Protein AF-A0A843S6I7-F1 (afdb_monomer)

Radius of gyration: 21.66 Å; Cα contacts (8 Å, |Δi|>4): 105; chains: 1; bounding box: 61×35×59 Å

Foldseek 3Di:
DVPPCPLAVQQVVVVLCVVLVVVLVVVCVVVVVVVVVVVVPDDPVNVVVVVVQLLVVQLVPDPPDSVVSVVVSVVVVLQQLFAQDPPPRDHDPCVPPPVSNNGDDPVVVVVVCVVVVVCVVCVPPPPPPPPPPVVPPSNRDHDDPVVCVVCVVVSVVLSVVLSVQCPRRNRNPPVND

Solvent-accessible surface area (backbone atoms only — not comparable to full-atom values): 10171 Å² total; per-residue (Å²): 127,93,76,80,56,57,26,45,52,52,20,46,51,52,51,50,51,50,53,33,49,52,50,48,53,53,49,47,65,69,45,47,61,68,48,47,66,52,59,74,69,54,51,74,67,54,51,51,51,53,51,49,50,37,58,49,33,45,46,71,69,36,87,86,43,56,68,60,41,48,52,52,49,52,53,51,52,56,51,69,54,26,6,57,39,92,86,78,67,49,79,29,82,28,88,89,38,72,69,34,38,79,25,66,64,63,66,65,50,54,53,48,54,53,52,50,50,52,52,60,67,49,68,75,54,73,82,57,87,66,65,77,71,67,71,68,84,58,67,67,36,69,72,51,72,69,59,49,63,77,42,39,70,60,50,52,51,51,33,52,53,49,51,56,46,48,67,37,58,76,40,25,74,70,74,74,102

Structure (mmCIF, N/CA/C/O backbone):
data_AF-A0A843S6I7-F1
#
_entry.id   AF-A0A843S6I7-F1
#
loop_
_atom_site.group_PDB
_atom_site.id
_atom_site.type_symbol
_atom_site.label_atom_id
_atom_site.label_alt_id
_atom_site.label_comp_id
_atom_site.label_asym_id
_atom_site.label_entity_id
_atom_site.label_seq_id
_atom_site.pdbx_PDB_ins_code
_atom_site.Cartn_x
_atom_site.Cartn_y
_atom_site.Cartn_z
_atom_site.occupancy
_atom_site.B_iso_or_equiv
_atom_site.auth_seq_id
_atom_site.auth_comp_id
_atom_site.auth_asym_id
_atom_site.auth_atom_id
_atom_site.pdbx_PDB_model_num
ATOM 1 N N . THR A 1 1 ? 22.284 -9.289 -14.314 1.00 49.75 1 THR A N 1
ATOM 2 C CA . THR A 1 1 ? 23.442 -8.644 -14.983 1.00 49.75 1 THR A CA 1
ATOM 3 C C . THR A 1 1 ? 24.210 -9.559 -15.949 1.00 49.75 1 THR A C 1
ATOM 5 O O . THR A 1 1 ? 25.365 -9.299 -16.243 1.00 49.75 1 THR A O 1
ATOM 8 N N . ARG A 1 2 ? 23.584 -10.579 -16.565 1.00 46.19 2 ARG A N 1
ATOM 9 C CA . ARG A 1 2 ? 24.311 -11.607 -17.346 1.00 46.19 2 ARG A CA 1
ATOM 10 C C . ARG A 1 2 ? 24.671 -11.246 -18.801 1.00 46.19 2 ARG A C 1
ATOM 12 O O . ARG A 1 2 ? 25.386 -12.005 -19.432 1.00 46.19 2 ARG A O 1
ATOM 19 N N . GLN A 1 3 ? 24.187 -10.122 -19.339 1.00 60.50 3 GLN A N 1
ATOM 20 C CA . GLN A 1 3 ? 24.369 -9.749 -20.758 1.00 60.50 3 GLN A CA 1
ATOM 21 C C . GLN A 1 3 ? 24.966 -8.343 -20.965 1.00 60.50 3 GLN A C 1
ATOM 23 O O . GLN A 1 3 ? 24.886 -7.804 -22.061 1.00 60.50 3 GLN A O 1
ATOM 28 N N . GLY A 1 4 ? 25.481 -7.683 -19.920 1.00 64.81 4 GLY A N 1
ATOM 29 C CA . GLY A 1 4 ? 26.053 -6.327 -20.034 1.00 64.81 4 GLY A CA 1
ATOM 30 C C . GLY A 1 4 ? 25.055 -5.185 -20.317 1.00 64.81 4 GLY A C 1
ATOM 31 O O . GLY A 1 4 ? 25.441 -4.024 -20.318 1.00 64.81 4 GLY A O 1
ATOM 32 N N . ARG A 1 5 ? 23.755 -5.469 -20.491 1.00 72.62 5 ARG A N 1
ATOM 33 C CA . ARG A 1 5 ? 22.698 -4.480 -20.815 1.00 72.62 5 ARG A CA 1
ATOM 34 C C . ARG A 1 5 ? 22.010 -3.887 -19.577 1.00 72.62 5 ARG A C 1
ATOM 36 O O . ARG A 1 5 ? 20.785 -3.819 -19.509 1.00 72.62 5 ARG A O 1
ATOM 43 N N . ALA A 1 6 ? 22.785 -3.492 -18.567 1.00 75.12 6 ALA A N 1
ATOM 44 C CA . ALA A 1 6 ? 22.234 -2.999 -17.299 1.00 75.12 6 ALA A CA 1
ATOM 45 C C . ALA A 1 6 ? 21.466 -1.669 -17.453 1.00 75.12 6 ALA A C 1
ATOM 47 O O . ALA A 1 6 ? 20.347 -1.557 -16.960 1.00 75.12 6 ALA A O 1
ATOM 48 N N . ALA A 1 7 ? 22.012 -0.700 -18.200 1.00 78.44 7 ALA A N 1
ATOM 49 C CA . ALA A 1 7 ? 21.364 0.598 -18.438 1.00 78.44 7 ALA A CA 1
ATOM 50 C C . ALA A 1 7 ? 20.037 0.496 -19.201 1.00 78.44 7 ALA A C 1
ATOM 52 O O . ALA A 1 7 ? 19.106 1.251 -18.928 1.00 78.44 7 ALA A O 1
ATOM 53 N N . GLU A 1 8 ? 19.949 -0.430 -20.156 1.00 80.25 8 GLU A N 1
ATOM 54 C CA . GLU A 1 8 ? 18.725 -0.658 -20.924 1.00 80.25 8 GLU A CA 1
ATOM 55 C C . GLU A 1 8 ? 17.660 -1.352 -20.068 1.00 80.25 8 GLU A C 1
ATOM 57 O O . GLU A 1 8 ? 16.492 -0.975 -20.114 1.00 80.25 8 GLU A O 1
ATOM 62 N N . ALA A 1 9 ? 18.048 -2.327 -19.239 1.00 81.69 9 ALA A N 1
ATOM 63 C CA . ALA A 1 9 ? 17.126 -2.977 -18.308 1.00 81.69 9 ALA A CA 1
ATOM 64 C C . ALA A 1 9 ? 16.542 -1.977 -17.295 1.00 81.69 9 ALA A C 1
ATOM 66 O O . ALA A 1 9 ? 15.341 -2.004 -17.035 1.00 81.69 9 ALA A O 1
ATOM 67 N N . LEU A 1 10 ? 17.373 -1.061 -16.783 1.00 82.94 10 LEU A N 1
ATOM 68 C CA . LEU A 1 10 ? 16.933 0.006 -15.885 1.00 82.94 10 LEU A CA 1
ATOM 69 C C . LEU A 1 10 ? 15.936 0.954 -16.577 1.00 82.94 10 LEU A C 1
ATOM 71 O O . LEU A 1 10 ? 14.912 1.306 -15.994 1.00 82.94 10 LEU A O 1
ATOM 75 N N . GLY A 1 11 ? 16.191 1.315 -17.841 1.00 86.38 11 GLY A N 1
ATOM 76 C CA . GLY A 1 11 ? 15.272 2.128 -18.642 1.00 86.38 11 GLY A CA 1
ATOM 77 C C . GLY A 1 11 ? 13.930 1.439 -18.899 1.00 86.38 11 GLY A C 1
ATOM 78 O O . GLY A 1 11 ? 12.881 2.070 -18.778 1.00 86.38 11 GLY A O 1
ATOM 79 N N . TRP A 1 12 ? 13.940 0.136 -19.190 1.00 86.69 12 TRP A N 1
ATOM 80 C CA . TRP A 1 12 ? 12.715 -0.658 -19.327 1.00 86.69 12 TRP A CA 1
ATOM 81 C C . TRP A 1 12 ? 11.925 -0.759 -18.025 1.00 86.69 12 TRP A C 1
ATOM 83 O O . TRP A 1 12 ? 10.706 -0.605 -18.061 1.00 86.69 12 TRP A O 1
ATOM 93 N N . ALA A 1 13 ? 12.597 -0.983 -16.894 1.00 84.75 13 ALA A N 1
ATOM 94 C CA . ALA A 1 13 ? 11.950 -1.035 -15.586 1.00 84.75 13 ALA A CA 1
ATOM 95 C C . ALA A 1 13 ? 11.266 0.299 -15.249 1.00 84.75 13 ALA A C 1
ATOM 97 O O . ALA A 1 13 ? 10.101 0.308 -14.858 1.00 84.75 13 ALA A O 1
ATOM 98 N N . ALA A 1 14 ? 11.947 1.425 -15.485 1.00 87.06 14 ALA A N 1
ATOM 99 C CA . ALA A 1 14 ? 11.392 2.757 -15.247 1.00 87.06 14 ALA A CA 1
ATOM 100 C C . ALA A 1 14 ? 10.157 3.043 -16.118 1.00 87.06 14 ALA A C 1
ATOM 102 O O . ALA A 1 14 ? 9.131 3.498 -15.614 1.00 87.06 14 ALA A O 1
ATOM 103 N N . VAL A 1 15 ? 10.225 2.741 -17.420 1.00 89.00 15 VAL A N 1
ATOM 104 C CA . VAL A 1 15 ? 9.094 2.952 -18.339 1.00 89.00 15 VAL A CA 1
ATOM 105 C C . VAL A 1 15 ? 7.921 2.026 -18.010 1.00 89.00 15 VAL A C 1
ATOM 107 O O . VAL A 1 15 ? 6.774 2.468 -18.026 1.00 89.00 15 VAL A O 1
ATOM 110 N N . ALA A 1 16 ? 8.186 0.762 -17.672 1.00 87.38 16 ALA A N 1
ATOM 111 C CA . ALA A 1 16 ? 7.145 -0.175 -17.263 1.00 87.38 16 ALA A CA 1
ATOM 112 C C . ALA A 1 16 ? 6.452 0.272 -15.965 1.00 87.38 16 ALA A C 1
ATOM 114 O O . ALA A 1 16 ? 5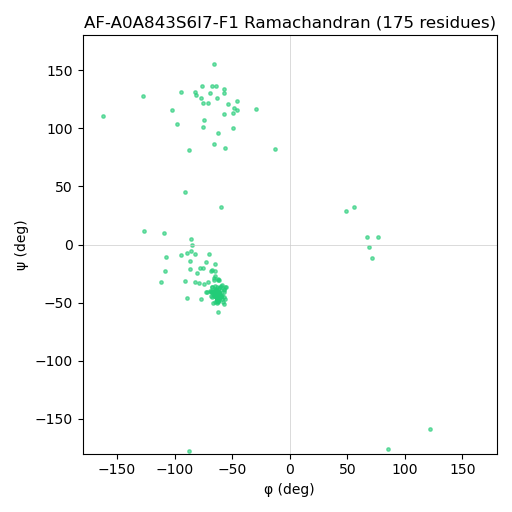.224 0.242 -15.903 1.00 87.38 16 ALA A O 1
ATOM 115 N N . ALA A 1 17 ? 7.211 0.746 -14.971 1.00 87.00 17 ALA A N 1
ATOM 116 C CA . ALA A 1 17 ? 6.663 1.279 -13.724 1.00 87.00 17 ALA A CA 1
ATOM 117 C C . ALA A 1 17 ? 5.817 2.540 -13.959 1.00 87.00 17 ALA A C 1
ATOM 119 O O . ALA A 1 17 ? 4.727 2.654 -13.405 1.00 87.00 17 ALA A O 1
ATOM 120 N N . LEU A 1 18 ? 6.268 3.452 -14.828 1.00 90.56 18 LEU A N 1
ATOM 121 C CA . LEU A 1 18 ? 5.505 4.648 -15.189 1.00 90.56 18 LEU A CA 1
ATOM 122 C C . LEU A 1 18 ? 4.176 4.291 -15.868 1.00 90.56 18 LEU A C 1
ATOM 124 O O . LEU A 1 18 ? 3.127 4.790 -15.472 1.00 90.56 18 LEU A O 1
ATOM 128 N N . ILE A 1 19 ? 4.209 3.416 -16.877 1.00 90.19 19 ILE A N 1
ATOM 129 C CA . ILE A 1 19 ? 3.004 3.003 -17.611 1.00 90.19 19 ILE A CA 1
ATOM 130 C C . ILE A 1 19 ? 2.052 2.235 -16.691 1.00 90.19 19 ILE A C 1
ATOM 132 O O . ILE A 1 19 ? 0.852 2.499 -16.702 1.00 90.19 19 ILE A O 1
ATOM 136 N N . GLY A 1 20 ? 2.579 1.320 -15.873 1.00 88.19 20 GLY A N 1
ATOM 137 C CA . GLY A 1 20 ? 1.793 0.581 -14.890 1.00 88.19 20 GLY A CA 1
ATOM 138 C C . GLY A 1 20 ? 1.150 1.499 -13.851 1.00 88.19 20 GLY A C 1
ATOM 139 O O . GLY A 1 20 ? -0.041 1.368 -13.587 1.00 88.19 20 GLY A O 1
ATOM 140 N N . GLY A 1 21 ? 1.903 2.469 -13.327 1.00 88.38 21 GLY A N 1
ATOM 141 C CA . GLY A 1 21 ? 1.406 3.458 -12.372 1.00 88.38 21 GLY A CA 1
ATOM 142 C C . GLY A 1 21 ? 0.322 4.359 -12.964 1.00 88.38 21 GLY A C 1
ATOM 143 O O . GLY A 1 21 ? -0.727 4.535 -12.350 1.00 88.38 21 GLY A O 1
ATOM 144 N N . LEU A 1 22 ? 0.524 4.863 -14.186 1.00 92.50 22 LEU A N 1
ATOM 145 C CA . LEU A 1 22 ? -0.486 5.654 -14.897 1.00 92.50 22 LEU A CA 1
ATOM 146 C C . LEU A 1 22 ? -1.753 4.840 -15.166 1.00 92.50 22 LEU A C 1
ATOM 148 O O . LEU A 1 22 ? -2.854 5.333 -14.936 1.00 92.50 22 LEU A O 1
ATOM 152 N N . ALA A 1 23 ? -1.610 3.593 -15.616 1.00 91.00 23 ALA A N 1
ATOM 153 C CA . ALA A 1 23 ? -2.744 2.710 -15.860 1.00 91.00 23 ALA A CA 1
ATOM 154 C C . ALA A 1 23 ? -3.503 2.375 -14.568 1.00 91.00 23 ALA A C 1
ATOM 156 O O . ALA A 1 23 ? -4.731 2.405 -14.571 1.00 91.00 23 ALA A O 1
ATOM 157 N N . ALA A 1 24 ? -2.800 2.109 -13.463 1.00 88.69 24 ALA A N 1
ATOM 158 C CA . ALA A 1 24 ? -3.412 1.853 -12.162 1.00 88.69 24 ALA A CA 1
ATOM 159 C C . ALA A 1 24 ? -4.151 3.089 -11.626 1.00 88.69 24 ALA A C 1
ATOM 161 O O . ALA A 1 24 ? -5.292 2.976 -11.187 1.00 88.69 24 ALA A O 1
ATOM 162 N N . TRP A 1 25 ? -3.546 4.276 -11.720 1.00 90.38 25 TRP A N 1
ATOM 163 C CA . TRP A 1 25 ? -4.192 5.533 -11.334 1.00 90.38 25 TRP A CA 1
ATOM 164 C C . TRP A 1 25 ? -5.463 5.801 -12.148 1.00 90.38 25 TRP A C 1
ATOM 166 O O . TRP A 1 25 ? -6.507 6.154 -11.594 1.00 90.38 25 TRP A O 1
ATOM 176 N N . LEU A 1 26 ? -5.388 5.582 -13.462 1.00 92.81 26 LEU A N 1
ATOM 177 C CA . LEU A 1 26 ? -6.524 5.724 -14.362 1.00 92.81 26 LEU A CA 1
ATOM 178 C C . LEU A 1 26 ? -7.633 4.720 -14.010 1.00 92.81 26 LEU A C 1
ATOM 180 O O . LEU A 1 26 ? -8.796 5.100 -13.881 1.00 92.81 26 LEU A O 1
ATOM 184 N N . LEU A 1 27 ? -7.264 3.453 -13.796 1.00 90.25 27 LEU A N 1
ATOM 185 C CA . LEU A 1 27 ? -8.176 2.385 -13.393 1.00 90.25 27 LEU A CA 1
ATOM 186 C C . LEU A 1 27 ? -8.903 2.745 -12.095 1.00 90.25 27 LEU A C 1
ATOM 188 O O . LEU A 1 27 ? -10.129 2.703 -12.063 1.00 90.25 27 LEU A O 1
ATOM 192 N N . VAL A 1 28 ? -8.173 3.153 -11.053 1.00 89.44 28 VAL A N 1
ATOM 193 C CA . VAL A 1 28 ? -8.766 3.553 -9.769 1.00 89.44 28 VAL A CA 1
ATOM 194 C C . VAL A 1 28 ? -9.703 4.739 -9.954 1.00 89.44 28 VAL A C 1
ATOM 196 O O . VAL A 1 28 ? -10.810 4.718 -9.432 1.00 89.44 28 VAL A O 1
ATOM 199 N N . THR A 1 29 ? -9.319 5.740 -10.745 1.00 92.62 29 THR A N 1
ATOM 200 C CA . THR A 1 29 ? -10.146 6.934 -10.970 1.00 92.62 29 THR A CA 1
ATOM 201 C C . THR A 1 29 ? -11.491 6.589 -11.621 1.00 92.62 29 THR A C 1
ATOM 203 O O . THR A 1 29 ? -12.525 7.124 -11.219 1.00 92.62 29 THR A O 1
ATOM 206 N N . PHE A 1 30 ? -11.509 5.668 -12.590 1.00 92.81 30 PHE A N 1
ATOM 207 C CA . PHE A 1 30 ? -12.748 5.231 -13.242 1.00 92.81 30 PHE A CA 1
ATOM 208 C C . PHE A 1 30 ? -13.556 4.225 -12.410 1.00 92.81 30 PHE A C 1
ATOM 210 O O . PHE A 1 30 ? -14.786 4.246 -12.456 1.00 92.81 30 PHE A O 1
ATOM 217 N N . VAL A 1 31 ? -12.891 3.362 -11.639 1.00 90.94 31 VAL A N 1
ATOM 218 C CA . VAL A 1 31 ? -13.538 2.303 -10.845 1.00 90.94 31 VAL A CA 1
ATOM 219 C C . VAL A 1 31 ? -13.986 2.796 -9.463 1.00 90.94 31 VAL A C 1
ATOM 221 O O . VAL A 1 31 ? -14.903 2.218 -8.885 1.00 90.94 31 VAL A O 1
ATOM 224 N N . ALA A 1 32 ? -13.425 3.889 -8.941 1.00 90.44 32 ALA A N 1
ATOM 225 C CA . ALA A 1 32 ? -13.711 4.377 -7.590 1.00 90.44 32 ALA A CA 1
ATOM 226 C C . ALA A 1 32 ? -15.204 4.640 -7.344 1.00 90.44 32 ALA A C 1
ATOM 228 O O . ALA A 1 32 ? -15.741 4.195 -6.334 1.00 90.44 32 ALA A O 1
ATOM 229 N N . ARG A 1 33 ? -15.888 5.327 -8.271 1.00 92.88 33 ARG A N 1
ATOM 230 C CA . ARG A 1 33 ? -17.326 5.625 -8.139 1.00 92.88 33 ARG A CA 1
ATOM 231 C C . ARG A 1 33 ? -18.203 4.368 -8.101 1.00 92.88 33 ARG A C 1
ATOM 233 O O . ARG A 1 33 ? -18.890 4.188 -7.100 1.00 92.88 33 ARG A O 1
ATOM 240 N N . PRO A 1 34 ? -18.180 3.478 -9.114 1.00 92.19 34 PRO A N 1
ATOM 241 C CA . PRO A 1 34 ? -19.015 2.279 -9.074 1.00 92.19 34 PRO A CA 1
ATOM 242 C C . PRO A 1 34 ? -18.654 1.362 -7.899 1.00 92.19 34 PRO A C 1
ATOM 244 O O . PRO A 1 34 ? -19.530 0.695 -7.354 1.00 92.19 34 PRO A O 1
ATOM 247 N N . PHE A 1 35 ? -17.387 1.342 -7.472 1.00 89.31 35 PHE A N 1
ATOM 248 C CA . PHE A 1 35 ? -16.974 0.585 -6.294 1.00 89.31 35 PHE A CA 1
ATOM 249 C C . PHE A 1 35 ? -17.562 1.157 -4.996 1.00 89.31 35 PHE A C 1
ATOM 251 O O . PHE A 1 35 ? -18.037 0.391 -4.160 1.00 89.31 35 PHE A O 1
ATOM 258 N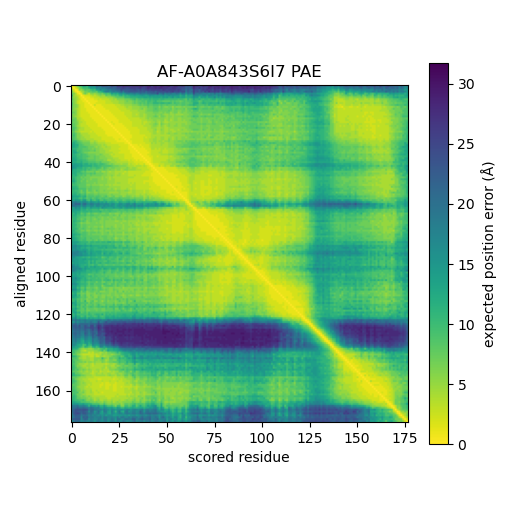 N . ALA A 1 36 ? -17.598 2.484 -4.840 1.00 90.19 36 ALA A N 1
ATOM 259 C CA . ALA A 1 36 ? -18.214 3.137 -3.686 1.00 90.19 36 ALA A CA 1
ATOM 260 C C . ALA A 1 36 ? -19.717 2.824 -3.578 1.00 90.19 36 ALA A C 1
ATOM 262 O O . ALA A 1 36 ? -20.189 2.484 -2.496 1.00 90.19 36 ALA A O 1
ATOM 263 N N . ASP A 1 37 ? -20.453 2.840 -4.694 1.00 93.25 37 ASP A N 1
ATOM 264 C CA . ASP A 1 37 ? -21.888 2.507 -4.711 1.00 93.25 37 ASP A CA 1
ATOM 265 C C . ASP A 1 37 ? -22.172 1.059 -4.275 1.00 93.25 37 ASP A C 1
ATOM 267 O O . ASP A 1 37 ? -23.245 0.758 -3.744 1.00 93.25 37 ASP A O 1
ATOM 271 N N . ILE A 1 38 ? -21.226 0.145 -4.513 1.00 90.88 38 ILE A N 1
ATOM 272 C CA . ILE A 1 38 ? -21.297 -1.241 -4.039 1.00 90.88 38 ILE A CA 1
ATOM 273 C C . ILE A 1 38 ? -20.943 -1.304 -2.551 1.00 90.88 38 ILE A C 1
ATOM 275 O O . ILE A 1 38 ? -21.678 -1.922 -1.785 1.00 90.88 38 ILE A O 1
ATOM 279 N N . ALA A 1 39 ? -19.862 -0.640 -2.138 1.00 87.88 39 ALA A N 1
ATOM 280 C CA . ALA A 1 39 ? -19.400 -0.634 -0.753 1.00 87.88 39 ALA A CA 1
ATOM 281 C C . ALA A 1 39 ? -20.448 -0.054 0.211 1.00 87.88 39 ALA A C 1
ATOM 283 O O . ALA A 1 39 ? -20.634 -0.583 1.300 1.00 87.88 39 ALA A O 1
ATOM 284 N N . LEU A 1 40 ? -21.201 0.969 -0.210 1.00 89.56 40 LEU A N 1
ATOM 285 C CA . LEU A 1 40 ? -22.291 1.553 0.583 1.00 89.56 40 LEU A CA 1
ATOM 286 C C . LEU A 1 40 ? -23.463 0.589 0.836 1.00 89.56 40 LEU A C 1
ATOM 288 O O . LEU A 1 40 ? -24.280 0.843 1.718 1.00 89.56 40 LEU A O 1
ATOM 292 N N . LYS A 1 41 ? -23.569 -0.505 0.074 1.00 92.56 41 LYS A N 1
ATOM 293 C CA . LYS A 1 41 ? -24.590 -1.547 0.275 1.00 92.56 41 LYS A CA 1
ATOM 294 C C . LYS A 1 41 ? -24.131 -2.643 1.234 1.00 92.56 41 LYS A C 1
ATOM 296 O O . LYS A 1 41 ? -24.930 -3.522 1.547 1.00 92.56 41 LYS A O 1
ATOM 301 N N . PHE A 1 42 ? -22.867 -2.637 1.658 1.00 91.62 42 PHE A N 1
ATOM 302 C CA . PHE A 1 42 ? -22.348 -3.649 2.570 1.00 91.62 42 PHE A CA 1
ATOM 303 C C . PHE A 1 42 ? -22.958 -3.483 3.958 1.00 91.62 42 PHE A C 1
ATOM 305 O O . PHE A 1 42 ? -22.988 -2.391 4.526 1.00 91.62 42 PHE A O 1
ATOM 312 N N . GLY A 1 43 ? -23.453 -4.590 4.501 1.00 91.19 43 GLY A N 1
ATOM 313 C CA . GLY A 1 43 ? -23.888 -4.678 5.878 1.00 91.19 43 GLY A CA 1
ATOM 314 C C . GLY A 1 43 ? -22.732 -5.055 6.799 1.00 91.19 43 GLY A C 1
ATOM 315 O O . GLY A 1 43 ? -21.580 -5.230 6.399 1.00 91.19 43 GLY A O 1
ATOM 316 N N . GLN A 1 44 ? -23.059 -5.213 8.079 1.00 91.00 44 GLN A N 1
ATOM 317 C CA . GLN A 1 44 ? -22.085 -5.570 9.112 1.00 91.00 44 GLN A CA 1
ATOM 318 C C . GLN A 1 44 ? -21.390 -6.913 8.828 1.00 91.00 44 GLN A C 1
ATOM 320 O O . GLN A 1 44 ? -20.201 -7.059 9.109 1.00 91.00 44 GLN A O 1
ATOM 325 N N . ALA A 1 45 ? -22.111 -7.881 8.250 1.00 94.50 45 ALA A N 1
ATOM 326 C CA . ALA A 1 45 ? -21.571 -9.200 7.930 1.00 94.50 45 ALA A CA 1
ATOM 327 C C . ALA A 1 45 ? -20.519 -9.132 6.811 1.00 94.50 45 ALA A C 1
ATOM 329 O O . ALA A 1 45 ? -19.447 -9.725 6.937 1.00 94.50 45 ALA A O 1
ATOM 330 N N . GLU A 1 46 ? -20.783 -8.374 5.746 1.00 91.56 46 GLU A N 1
ATOM 331 C CA . GLU A 1 46 ? -19.854 -8.191 4.629 1.00 91.56 46 GLU A CA 1
ATOM 332 C C . GLU A 1 46 ? -18.587 -7.458 5.079 1.00 91.56 46 GLU A C 1
ATOM 334 O O . GLU A 1 46 ? -17.479 -7.904 4.777 1.00 91.56 46 GLU A O 1
ATOM 339 N N . TYR A 1 47 ? -18.734 -6.387 5.869 1.00 88.56 47 TYR A N 1
ATOM 340 C CA . TYR A 1 47 ? -17.592 -5.679 6.452 1.00 88.56 47 TYR A CA 1
ATOM 341 C C . TYR A 1 47 ? -16.730 -6.596 7.326 1.00 88.56 47 TYR A C 1
ATOM 343 O O . TYR A 1 47 ? -15.504 -6.582 7.202 1.00 88.56 47 TYR A O 1
ATOM 351 N N . PHE A 1 48 ? -17.350 -7.435 8.163 1.00 91.50 48 PHE A N 1
ATOM 352 C CA . PHE A 1 48 ? -16.622 -8.404 8.982 1.00 91.50 48 PHE A CA 1
ATOM 353 C C . PHE A 1 48 ? -15.798 -9.374 8.126 1.00 91.50 48 PHE A C 1
ATOM 355 O O . PHE A 1 48 ? -14.613 -9.578 8.396 1.00 91.50 48 PHE A O 1
ATOM 362 N N . VAL A 1 49 ? -16.394 -9.936 7.070 1.00 92.56 49 VAL A N 1
ATOM 363 C CA . VAL A 1 49 ? -15.703 -10.873 6.170 1.00 92.56 49 VAL A CA 1
ATOM 364 C C . VAL A 1 49 ? -14.542 -10.193 5.443 1.00 92.56 49 VAL A C 1
ATOM 366 O O . VAL A 1 49 ? -13.469 -10.784 5.340 1.00 92.56 49 VAL A O 1
ATOM 369 N N . ILE A 1 50 ? -14.706 -8.951 4.984 1.00 89.06 50 ILE A N 1
ATOM 370 C CA . ILE A 1 50 ? -13.639 -8.201 4.302 1.00 89.06 50 ILE A CA 1
ATOM 371 C C . ILE A 1 50 ? -12.452 -7.961 5.237 1.00 89.06 50 ILE A C 1
ATOM 373 O O . ILE A 1 50 ? -11.307 -8.223 4.858 1.00 89.06 50 ILE A O 1
ATOM 377 N N . VAL A 1 51 ? -12.714 -7.513 6.467 1.00 88.81 51 VAL A N 1
ATOM 378 C CA . VAL A 1 51 ? -11.663 -7.312 7.475 1.00 88.81 51 VAL A CA 1
ATOM 379 C C . VAL A 1 51 ? -10.986 -8.641 7.811 1.00 88.81 51 VAL A C 1
ATOM 381 O O . VAL A 1 51 ? -9.759 -8.712 7.838 1.00 88.81 51 VAL A O 1
ATOM 384 N N . LEU A 1 52 ? -11.756 -9.718 7.993 1.00 91.31 52 LEU A N 1
ATOM 385 C CA . LEU A 1 52 ? -11.219 -11.050 8.273 1.00 91.31 52 LEU A CA 1
ATOM 386 C C . LEU A 1 52 ? -10.326 -11.565 7.131 1.00 91.31 52 LEU A C 1
ATOM 388 O O . LEU A 1 52 ? -9.246 -12.097 7.390 1.00 91.31 52 LEU A O 1
ATOM 392 N N . ILE A 1 53 ? -10.732 -11.378 5.873 1.00 90.06 53 ILE A N 1
ATOM 393 C CA . ILE A 1 53 ? -9.920 -11.727 4.697 1.00 90.06 53 ILE A CA 1
ATOM 394 C C . ILE A 1 53 ? -8.625 -10.904 4.672 1.00 90.06 53 ILE A C 1
ATOM 396 O O . ILE A 1 53 ? -7.559 -11.460 4.421 1.00 90.06 53 ILE A O 1
ATOM 400 N N . GLY A 1 54 ? -8.686 -9.609 4.987 1.00 87.44 54 GLY A N 1
ATOM 401 C CA . GLY A 1 54 ? -7.496 -8.758 5.069 1.00 87.44 54 GLY A CA 1
ATOM 402 C C . GLY A 1 54 ? -6.520 -9.185 6.172 1.00 87.44 54 GLY A C 1
ATOM 403 O O . GLY A 1 54 ? -5.315 -9.243 5.947 1.00 87.44 54 GLY A O 1
ATOM 404 N N . LEU A 1 55 ? -7.019 -9.537 7.358 1.00 88.44 55 LEU A N 1
ATOM 405 C CA . LEU A 1 55 ? -6.171 -10.011 8.459 1.00 88.44 55 LEU A CA 1
ATOM 406 C C . LEU A 1 55 ? -5.570 -11.393 8.163 1.00 88.44 55 LEU A C 1
ATOM 408 O O . LEU A 1 55 ? -4.400 -11.645 8.454 1.00 88.44 55 LEU A O 1
ATOM 412 N N . THR A 1 56 ? -6.353 -12.293 7.564 1.00 88.38 56 THR A N 1
ATOM 413 C CA . THR A 1 56 ? -5.881 -13.637 7.198 1.00 88.38 56 THR A CA 1
ATOM 414 C C . THR A 1 56 ? -4.895 -13.613 6.034 1.00 88.38 56 THR A C 1
ATOM 416 O O . THR A 1 56 ? -3.958 -14.412 6.041 1.00 88.38 56 THR A O 1
ATOM 419 N N . SER A 1 57 ? -5.021 -12.683 5.080 1.00 86.38 57 SER A N 1
ATOM 420 C CA . SER A 1 57 ? -4.056 -12.560 3.983 1.00 86.38 57 SER A CA 1
ATOM 421 C C . SER A 1 57 ? -2.666 -12.163 4.485 1.00 86.38 57 SER A C 1
ATOM 423 O O . SER A 1 57 ? -1.681 -12.756 4.055 1.00 86.38 57 SER A O 1
ATOM 425 N N . VAL A 1 58 ? -2.560 -11.270 5.475 1.00 83.44 58 VAL A N 1
ATOM 426 C CA . VAL A 1 58 ? -1.267 -10.927 6.104 1.00 83.44 58 VAL A CA 1
ATOM 427 C C . VAL A 1 58 ? -0.576 -12.166 6.684 1.00 83.44 58 VAL A C 1
ATOM 429 O O . VAL A 1 58 ? 0.640 -12.320 6.569 1.00 83.44 58 VAL A O 1
ATOM 432 N N . LEU A 1 59 ? -1.344 -13.080 7.282 1.00 84.44 59 LEU A N 1
ATOM 433 C CA . LEU A 1 59 ? -0.815 -14.339 7.808 1.00 84.44 59 LEU A CA 1
ATOM 434 C C . LEU A 1 59 ? -0.478 -15.340 6.697 1.00 84.44 59 LEU A C 1
ATOM 436 O O . LEU A 1 59 ? 0.497 -16.075 6.832 1.00 84.44 59 LEU A O 1
ATOM 440 N N . ALA A 1 60 ? -1.242 -15.361 5.603 1.00 82.75 60 ALA A N 1
ATOM 441 C CA . ALA A 1 60 ? -0.986 -16.234 4.456 1.00 82.75 60 ALA A CA 1
ATOM 442 C C . ALA A 1 60 ? 0.334 -15.901 3.740 1.00 82.75 60 ALA A C 1
ATOM 444 O O . ALA A 1 60 ? 0.956 -16.786 3.160 1.00 82.75 60 ALA A O 1
ATOM 445 N N . LEU A 1 61 ? 0.785 -14.648 3.821 1.00 76.94 61 LEU A N 1
ATOM 446 C CA . LEU A 1 61 ? 2.074 -14.201 3.288 1.00 76.94 61 LEU A CA 1
ATOM 447 C C . LEU A 1 61 ? 3.258 -14.399 4.247 1.00 76.94 61 LEU A C 1
ATOM 449 O O . LEU A 1 61 ? 4.378 -13.976 3.961 1.00 76.94 61 LEU A O 1
ATOM 453 N N . ALA A 1 62 ? 3.040 -15.030 5.399 1.00 76.81 62 ALA A N 1
ATOM 454 C CA . ALA A 1 62 ? 4.101 -15.310 6.350 1.00 76.81 62 ALA A CA 1
ATOM 455 C C . ALA A 1 62 ? 4.989 -16.474 5.875 1.00 76.81 62 ALA A C 1
ATOM 457 O O . ALA A 1 62 ? 4.656 -17.636 6.085 1.00 76.81 62 ALA A O 1
ATOM 458 N N . ASP A 1 63 ? 6.168 -16.179 5.323 1.00 67.69 63 ASP A N 1
ATOM 459 C CA . ASP A 1 63 ? 7.071 -17.227 4.812 1.00 67.69 63 ASP A CA 1
ATOM 460 C C . ASP A 1 63 ? 7.682 -18.125 5.901 1.00 67.69 63 ASP A C 1
ATOM 462 O O . ASP A 1 63 ? 7.862 -19.325 5.710 1.00 67.69 63 ASP A O 1
ATOM 466 N N . ARG A 1 64 ? 8.084 -17.544 7.044 1.00 71.06 64 ARG A N 1
ATOM 467 C CA . ARG A 1 64 ? 8.957 -18.236 8.019 1.00 71.06 64 ARG A CA 1
ATOM 468 C C . ARG A 1 64 ? 8.304 -18.580 9.350 1.00 71.06 64 ARG A C 1
ATOM 470 O O . ARG A 1 64 ? 8.717 -19.539 9.994 1.00 71.06 64 ARG A O 1
ATOM 477 N N . SER A 1 65 ? 7.369 -17.764 9.832 1.00 85.94 65 SER A N 1
ATOM 478 C CA . SER A 1 65 ? 6.749 -17.970 11.144 1.00 85.94 65 SER A CA 1
ATOM 479 C C . SER A 1 65 ? 5.442 -17.199 11.266 1.00 85.94 65 SER A C 1
ATOM 481 O O . SER A 1 65 ? 5.447 -15.976 11.403 1.00 85.94 65 SER A O 1
ATOM 483 N N . VAL A 1 66 ? 4.332 -17.937 11.308 1.00 86.50 66 VAL A N 1
ATOM 484 C CA . VAL A 1 66 ? 2.988 -17.384 11.532 1.00 86.50 66 VAL A CA 1
ATOM 485 C C . VAL A 1 66 ? 2.921 -16.613 12.853 1.00 86.50 66 VAL A C 1
ATOM 487 O O . VAL A 1 66 ? 2.322 -15.548 12.908 1.00 86.50 66 VAL A O 1
ATOM 490 N N . VAL A 1 67 ? 3.595 -17.096 13.904 1.00 89.69 67 VAL A N 1
ATOM 491 C CA . VAL A 1 67 ? 3.616 -16.438 15.223 1.00 89.69 67 VAL A CA 1
ATOM 492 C C . VAL A 1 67 ? 4.265 -15.055 15.151 1.00 89.69 67 VAL A C 1
ATOM 494 O O . VAL A 1 67 ? 3.749 -14.109 15.742 1.00 89.69 67 VAL A O 1
ATOM 497 N N . ARG A 1 68 ? 5.369 -14.904 14.404 1.00 87.62 68 ARG A N 1
ATOM 498 C CA . ARG A 1 68 ? 6.024 -13.596 14.229 1.00 87.62 68 ARG A CA 1
ATOM 499 C C . ARG A 1 68 ? 5.160 -12.639 13.414 1.00 87.62 68 ARG A C 1
ATOM 501 O O . ARG A 1 68 ? 5.060 -11.471 13.778 1.00 87.62 68 ARG A O 1
ATOM 508 N N . SER A 1 69 ? 4.506 -13.133 12.365 1.00 88.12 69 SER A N 1
ATOM 509 C CA . SER A 1 69 ? 3.583 -12.321 11.566 1.00 88.12 69 SER A CA 1
ATOM 510 C C . SER A 1 69 ? 2.354 -11.900 12.364 1.00 88.12 69 SER A C 1
ATOM 512 O O . SER A 1 69 ? 1.964 -10.740 12.300 1.00 88.12 69 SER A O 1
ATOM 514 N N . LEU A 1 70 ? 1.797 -12.794 13.185 1.00 90.94 70 LEU A N 1
ATOM 515 C CA . LEU A 1 70 ? 0.689 -12.473 14.081 1.00 90.94 70 LEU A CA 1
ATOM 516 C C . LEU A 1 70 ? 1.100 -11.439 15.134 1.00 90.94 70 LEU A C 1
ATOM 518 O O . LEU A 1 70 ? 0.370 -10.479 15.358 1.00 90.94 70 LEU A O 1
ATOM 522 N N . ALA A 1 71 ? 2.281 -11.583 15.740 1.00 92.25 71 ALA A N 1
ATOM 523 C CA . ALA A 1 71 ? 2.804 -10.585 16.672 1.00 92.25 71 ALA A CA 1
ATOM 524 C C . ALA A 1 71 ? 2.972 -9.213 15.996 1.00 92.25 71 ALA A C 1
ATOM 526 O O . ALA A 1 71 ? 2.537 -8.203 16.545 1.00 92.25 71 ALA A O 1
ATOM 527 N N . SER A 1 72 ? 3.531 -9.173 14.782 1.00 89.38 72 SER A N 1
ATOM 528 C CA . SER A 1 72 ? 3.662 -7.937 14.001 1.00 89.38 72 SER A CA 1
ATOM 529 C C . SER A 1 72 ? 2.304 -7.326 13.640 1.00 89.38 72 SER A C 1
ATOM 531 O O . SER A 1 72 ? 2.153 -6.107 13.694 1.00 89.38 72 SER A O 1
ATOM 533 N N . LEU A 1 73 ? 1.317 -8.156 13.291 1.00 89.75 73 LEU A N 1
ATOM 534 C CA . LEU A 1 73 ? -0.046 -7.726 12.986 1.00 89.75 73 LEU A CA 1
ATOM 535 C C . LEU A 1 73 ? -0.711 -7.088 14.210 1.00 89.75 73 LEU A C 1
ATOM 537 O O . LEU A 1 73 ? -1.269 -6.002 14.099 1.00 89.75 73 LEU A O 1
ATOM 541 N N . LEU A 1 74 ? -0.608 -7.725 15.379 1.00 92.56 74 LEU A N 1
ATOM 542 C CA . LEU A 1 74 ? -1.163 -7.202 16.629 1.00 92.56 74 LEU A CA 1
ATOM 543 C C . LEU A 1 74 ? -0.511 -5.877 17.039 1.00 92.56 74 LEU A C 1
ATOM 545 O O . LEU A 1 74 ? -1.214 -4.963 17.465 1.00 92.56 74 LEU A O 1
ATOM 549 N N . VAL A 1 75 ? 0.809 -5.744 16.872 1.00 92.12 75 VAL A N 1
ATOM 550 C CA . VAL A 1 75 ? 1.514 -4.473 17.115 1.00 92.12 75 VAL A CA 1
ATOM 551 C C . VAL A 1 75 ? 1.022 -3.391 16.153 1.00 92.12 75 VAL A C 1
ATOM 553 O O . VAL A 1 75 ? 0.708 -2.288 16.592 1.00 92.12 75 VAL A O 1
ATOM 556 N N . GLY A 1 76 ? 0.897 -3.703 14.860 1.00 90.44 76 GLY A N 1
ATOM 557 C CA . GLY A 1 76 ? 0.367 -2.769 13.866 1.00 90.44 76 GLY A CA 1
ATOM 558 C C . GLY A 1 76 ? -1.069 -2.334 14.170 1.00 90.44 76 GLY A C 1
ATOM 559 O O . GLY A 1 76 ? -1.367 -1.144 14.127 1.00 90.44 76 GLY A O 1
ATOM 560 N N . MET A 1 77 ? -1.939 -3.274 14.551 1.00 90.31 77 MET A N 1
ATOM 561 C CA . MET A 1 77 ? -3.312 -2.972 14.965 1.00 90.31 77 MET A CA 1
ATOM 562 C C . MET A 1 77 ? -3.350 -2.076 16.203 1.00 90.31 77 MET A C 1
ATOM 564 O O . MET A 1 77 ? -4.124 -1.127 16.235 1.00 90.31 77 MET A O 1
ATOM 568 N N . LEU A 1 78 ? -2.502 -2.337 17.201 1.00 90.88 78 LEU A N 1
ATOM 569 C CA . LEU A 1 78 ? -2.432 -1.507 18.402 1.00 90.88 78 LEU A CA 1
ATOM 570 C C . LEU A 1 78 ? -2.052 -0.060 18.059 1.00 90.88 78 LEU A C 1
ATOM 572 O O . LEU A 1 78 ? -2.711 0.864 18.531 1.00 90.88 78 LEU A O 1
ATOM 576 N N . LEU A 1 79 ? -1.060 0.138 17.185 1.00 91.19 79 LEU A N 1
ATOM 577 C CA . LEU A 1 79 ? -0.673 1.471 16.710 1.00 91.19 79 LEU A CA 1
ATOM 578 C C . LEU A 1 79 ? -1.786 2.150 15.897 1.00 91.19 79 LEU A C 1
ATOM 580 O O . LEU A 1 79 ? -2.015 3.341 16.070 1.00 91.19 79 LEU A O 1
ATOM 584 N N . ALA A 1 80 ? -2.508 1.398 15.062 1.00 89.12 80 ALA A N 1
ATOM 585 C CA . ALA A 1 80 ? -3.618 1.924 14.263 1.00 89.12 80 ALA A CA 1
ATOM 586 C C . ALA A 1 80 ? -4.833 2.349 15.107 1.00 89.12 80 ALA A C 1
ATOM 588 O O . ALA A 1 80 ? -5.635 3.156 14.655 1.00 89.12 80 ALA A O 1
ATOM 589 N N . THR A 1 81 ? -4.982 1.819 16.328 1.00 90.38 81 THR A N 1
ATOM 590 C CA . THR A 1 81 ? -6.072 2.205 17.246 1.00 90.38 81 THR A CA 1
ATOM 591 C C . THR A 1 81 ? -5.784 3.452 18.083 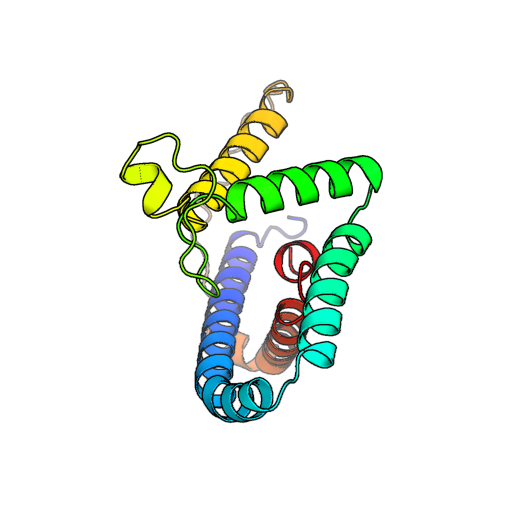1.00 90.38 81 THR A C 1
ATOM 593 O O . THR A 1 81 ? -6.622 3.829 18.898 1.00 90.38 81 THR A O 1
ATOM 596 N N . VAL A 1 82 ? -4.610 4.070 17.936 1.00 93.44 82 VAL A N 1
ATOM 597 C CA . VAL A 1 82 ? -4.255 5.312 18.635 1.00 93.44 82 VAL A CA 1
ATOM 598 C C . VAL A 1 82 ? -4.953 6.495 17.962 1.00 93.44 82 VAL A C 1
ATOM 600 O O . VAL A 1 82 ? -4.774 6.698 16.764 1.00 93.44 82 VAL A O 1
ATOM 603 N N . GLY A 1 83 ? -5.700 7.288 18.733 1.00 92.44 83 GLY A N 1
ATOM 604 C CA . GLY A 1 83 ? -6.386 8.494 18.261 1.00 92.44 83 GLY A CA 1
ATOM 605 C C . GLY A 1 83 ? -7.899 8.464 18.472 1.00 92.44 83 GLY A C 1
ATOM 606 O O . GLY A 1 83 ? -8.415 7.764 19.350 1.00 92.44 83 GLY A O 1
ATOM 607 N N . VAL A 1 84 ? -8.616 9.278 17.699 1.00 90.81 84 VAL A N 1
ATOM 608 C CA . VAL A 1 84 ? -10.086 9.306 17.681 1.00 90.81 84 VAL A CA 1
ATOM 609 C C . VAL A 1 84 ? -10.614 8.183 16.788 1.00 90.81 84 VAL A C 1
ATOM 611 O O . VAL A 1 84 ? -10.201 8.043 15.645 1.00 90.81 84 VAL A O 1
ATOM 614 N N . ASP A 1 85 ? -11.540 7.383 17.313 1.00 89.44 85 ASP A N 1
ATOM 615 C CA . ASP A 1 85 ? -12.230 6.337 16.557 1.00 89.44 85 ASP A CA 1
ATOM 616 C C . ASP A 1 85 ? -13.217 6.953 15.546 1.00 89.44 85 ASP A C 1
ATOM 618 O O . ASP A 1 85 ? -14.136 7.665 15.948 1.00 89.44 85 ASP A O 1
ATOM 622 N N . ASP A 1 86 ? -13.061 6.668 14.250 1.00 83.00 86 ASP A N 1
ATOM 623 C CA . ASP A 1 86 ? -13.904 7.244 13.185 1.00 83.00 86 ASP A CA 1
ATOM 624 C C . ASP A 1 86 ? -15.380 6.819 13.263 1.00 83.00 86 ASP A C 1
ATOM 626 O O . ASP A 1 86 ? -16.258 7.498 12.725 1.00 83.00 86 ASP A O 1
ATOM 630 N N . VAL A 1 87 ? -15.673 5.689 13.916 1.00 83.19 87 VAL A N 1
ATOM 631 C CA . VAL A 1 87 ? -17.031 5.136 14.009 1.00 83.19 87 VAL A CA 1
ATOM 632 C C . VAL A 1 87 ? -17.754 5.695 15.229 1.00 83.19 87 VAL A C 1
ATOM 634 O O . VAL A 1 87 ? -18.913 6.100 15.133 1.00 83.19 87 VAL A O 1
ATOM 637 N N . TYR A 1 88 ? -17.084 5.711 16.383 1.00 86.81 88 TYR A N 1
ATOM 638 C CA . TYR A 1 88 ? -17.700 6.057 17.668 1.00 86.81 88 TYR A CA 1
ATOM 639 C C . TYR A 1 88 ? -17.282 7.425 18.222 1.00 86.81 88 TYR A C 1
ATOM 641 O O . TYR A 1 88 ? -17.856 7.879 19.212 1.00 86.81 88 TYR A O 1
ATOM 649 N N . GLY A 1 89 ? -16.273 8.078 17.642 1.00 87.62 89 GLY A N 1
ATOM 650 C CA . GLY A 1 89 ? -15.718 9.348 18.125 1.00 87.62 89 GLY A CA 1
ATOM 651 C C . GLY A 1 89 ? -14.991 9.248 19.471 1.00 87.62 89 GLY A C 1
ATOM 652 O O . GLY A 1 89 ? -14.618 10.265 20.057 1.00 87.62 89 GLY A O 1
ATOM 653 N N . SER A 1 90 ? -14.804 8.037 20.003 1.00 90.81 90 SER A N 1
ATOM 654 C CA . SER A 1 90 ? -14.130 7.810 21.280 1.00 90.81 90 SER A CA 1
ATOM 655 C C . SER A 1 90 ? -12.620 7.952 21.130 1.00 90.81 90 SER A C 1
ATOM 657 O O . SER A 1 90 ? -12.041 7.390 20.202 1.00 90.81 90 SER A O 1
ATOM 659 N N . VAL A 1 91 ? -11.975 8.634 22.074 1.00 91.62 91 VAL A N 1
ATOM 660 C CA . VAL A 1 91 ? -10.514 8.779 22.095 1.00 91.62 91 VAL A CA 1
ATOM 661 C C . VAL A 1 91 ? -9.867 7.541 22.717 1.00 91.62 91 VAL A C 1
ATOM 663 O O . VAL A 1 91 ? -10.269 7.102 23.798 1.00 91.62 91 VAL A O 1
ATOM 666 N N . ARG A 1 92 ? -8.855 6.983 22.051 1.00 92.81 92 ARG A N 1
ATOM 667 C CA . ARG A 1 92 ? -8.143 5.766 22.459 1.00 92.81 92 ARG A CA 1
ATOM 668 C C . ARG A 1 92 ? -6.640 6.042 22.478 1.00 92.81 92 ARG A C 1
ATOM 670 O O . ARG A 1 92 ? -6.081 6.520 21.500 1.00 92.81 92 ARG A O 1
ATOM 677 N N . PHE A 1 93 ? -5.982 5.727 23.594 1.00 91.50 93 PHE A N 1
ATOM 678 C CA . PHE A 1 93 ? -4.521 5.812 23.736 1.00 91.50 93 PHE A CA 1
ATOM 679 C C . PHE A 1 93 ? -3.898 7.198 23.425 1.00 91.50 93 PHE A C 1
ATOM 681 O O . PHE A 1 93 ? -2.756 7.259 22.978 1.00 91.50 93 PHE A O 1
ATOM 688 N N . ASP A 1 94 ? -4.601 8.315 23.683 1.00 91.69 94 ASP A N 1
ATOM 689 C CA . ASP A 1 94 ? -4.042 9.670 23.489 1.00 91.69 94 ASP A CA 1
ATOM 690 C C . ASP A 1 94 ? -3.088 10.102 24.618 1.00 91.69 94 ASP A C 1
ATOM 692 O O . ASP A 1 94 ? -2.273 11.006 24.437 1.00 91.69 94 ASP A O 1
ATOM 696 N N . PHE A 1 95 ? -3.176 9.458 25.788 1.00 90.50 95 PHE A N 1
ATOM 697 C CA . PHE A 1 95 ? -2.362 9.726 26.982 1.00 90.50 95 PHE A CA 1
ATOM 698 C C . PHE A 1 95 ? -2.293 11.220 27.366 1.00 90.50 95 PHE A C 1
ATOM 700 O O . PHE A 1 95 ? -1.304 11.676 27.939 1.00 90.50 95 PHE A O 1
ATOM 707 N N . GLY A 1 96 ? -3.336 11.996 27.044 1.00 89.62 96 GLY A N 1
ATOM 708 C CA . GLY A 1 96 ? -3.389 13.443 27.284 1.00 89.62 96 GLY A CA 1
ATOM 709 C C . GLY A 1 96 ? -2.585 14.309 26.302 1.00 89.62 96 GLY A C 1
ATOM 710 O O . GLY A 1 96 ? -2.504 15.521 26.498 1.00 89.62 96 GLY A O 1
ATOM 711 N N . SER A 1 97 ? -2.006 13.730 25.248 1.00 92.31 97 SER A N 1
ATOM 712 C CA . SER A 1 97 ? -1.300 14.463 24.195 1.00 92.31 97 SER A CA 1
ATOM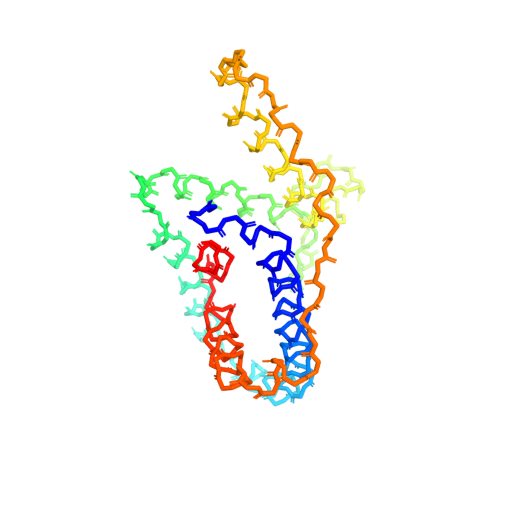 713 C C . SER A 1 97 ? -2.215 14.757 23.012 1.00 92.31 97 SER A C 1
ATOM 715 O O . SER A 1 97 ? -2.843 13.863 22.448 1.00 92.31 97 SER A O 1
ATOM 717 N N . GLN A 1 98 ? -2.221 16.015 22.571 1.00 89.56 98 GLN A N 1
ATOM 718 C CA . GLN A 1 98 ? -2.975 16.428 21.389 1.00 89.56 98 GLN A CA 1
ATOM 719 C C . GLN A 1 98 ? -2.433 15.785 20.103 1.00 89.56 98 GLN A C 1
ATOM 721 O O . GLN A 1 98 ? -3.210 15.462 19.216 1.00 89.56 98 GLN A O 1
ATOM 726 N N . VAL A 1 99 ? -1.128 15.497 20.048 1.00 89.38 99 VAL A N 1
ATOM 727 C CA . VAL A 1 99 ? -0.502 14.823 18.898 1.00 89.38 99 VAL A CA 1
ATOM 728 C C . VAL A 1 99 ? -1.000 13.386 18.754 1.00 89.38 99 VAL A C 1
ATOM 730 O O . VAL A 1 99 ? -1.288 12.953 17.649 1.00 89.38 99 VAL A O 1
ATOM 733 N N . LEU A 1 100 ? -1.132 12.640 19.858 1.00 89.94 100 LEU A N 1
ATOM 734 C CA . LEU A 1 100 ? -1.649 11.268 19.791 1.00 89.94 100 LEU A CA 1
ATOM 735 C C . LEU A 1 100 ? -3.165 11.226 19.580 1.00 89.94 100 LEU A C 1
ATOM 737 O O . LEU A 1 100 ? -3.682 10.208 19.130 1.00 89.94 100 LEU A O 1
ATOM 741 N N . ARG A 1 101 ? -3.881 12.315 19.879 1.00 90.56 101 ARG A N 1
ATOM 742 C CA . ARG A 1 101 ? -5.315 12.428 19.600 1.00 90.56 101 ARG A CA 1
ATOM 743 C C . ARG A 1 101 ? -5.606 12.476 18.101 1.00 90.56 101 ARG A C 1
ATOM 745 O O . ARG A 1 101 ? -6.571 11.851 17.676 1.00 90.56 101 ARG A O 1
ATOM 752 N N . ASP A 1 102 ? -4.747 13.136 17.328 1.00 89.19 102 ASP A N 1
ATOM 753 C CA . ASP A 1 102 ? -4.810 13.136 15.858 1.00 89.19 102 ASP A CA 1
ATOM 754 C C . ASP A 1 102 ? -4.429 11.767 15.254 1.00 89.19 102 ASP A C 1
ATOM 756 O O . ASP A 1 102 ? -4.617 11.531 14.062 1.00 89.19 102 ASP A O 1
ATOM 760 N N . GLY A 1 103 ? -3.939 10.845 16.089 1.00 90.19 103 GLY A N 1
ATOM 761 C CA . GLY A 1 103 ? -3.537 9.498 15.714 1.00 90.19 103 GLY A CA 1
ATOM 762 C C . GLY A 1 103 ? -2.104 9.418 15.197 1.00 90.19 103 GLY A C 1
ATOM 763 O O . GLY A 1 103 ? -1.335 10.380 15.217 1.00 90.19 103 GLY A O 1
ATOM 764 N N . ILE A 1 104 ? -1.711 8.221 14.766 1.00 90.50 104 ILE A N 1
ATOM 765 C CA . ILE A 1 104 ? -0.386 7.977 14.194 1.00 90.50 104 ILE A CA 1
ATOM 766 C C . ILE A 1 104 ? -0.523 7.905 12.676 1.00 90.50 104 ILE A C 1
ATOM 768 O O . ILE A 1 104 ? -1.141 6.981 12.150 1.00 90.50 104 ILE A O 1
ATOM 772 N N . ASP A 1 105 ? 0.091 8.855 11.969 1.00 86.75 105 ASP A N 1
ATOM 773 C CA . ASP A 1 105 ? 0.075 8.863 10.507 1.00 86.75 105 ASP A CA 1
ATOM 774 C C . ASP A 1 105 ? 0.784 7.614 9.949 1.00 86.75 105 ASP A C 1
ATOM 776 O O . ASP A 1 105 ? 1.939 7.302 10.268 1.00 86.75 105 ASP A O 1
ATOM 780 N N . TYR A 1 106 ? 0.066 6.896 9.091 1.00 81.69 106 TYR A N 1
ATOM 781 C CA . TYR A 1 106 ? 0.517 5.680 8.431 1.00 81.69 106 TYR A CA 1
ATOM 782 C C . TYR A 1 106 ? 1.773 5.902 7.581 1.00 81.69 106 TYR A C 1
ATOM 784 O O . TYR A 1 106 ? 2.665 5.046 7.568 1.00 81.69 106 TYR A O 1
ATOM 792 N N . LEU A 1 107 ? 1.872 7.034 6.873 1.00 87.06 107 LEU A N 1
ATOM 793 C CA . LEU A 1 107 ? 2.952 7.257 5.910 1.00 87.06 107 LEU A CA 1
ATOM 794 C C . LEU A 1 107 ? 4.335 7.360 6.595 1.00 87.06 107 LEU A C 1
ATOM 796 O O . LEU A 1 107 ? 5.241 6.617 6.197 1.00 87.06 107 LEU A O 1
ATOM 800 N N . PRO A 1 108 ? 4.526 8.182 7.649 1.00 89.12 108 PRO A N 1
ATOM 801 C CA . PRO A 1 108 ? 5.758 8.192 8.437 1.00 89.12 108 PRO A CA 1
ATOM 802 C C . PRO A 1 108 ? 6.115 6.831 9.039 1.00 89.12 108 PRO A C 1
ATOM 804 O O . PRO A 1 108 ? 7.284 6.441 9.001 1.00 89.12 108 PRO A O 1
ATOM 807 N N . VAL A 1 109 ? 5.130 6.086 9.557 1.00 89.56 109 VAL A N 1
ATOM 808 C CA . VAL A 1 109 ? 5.363 4.750 10.131 1.00 89.56 109 VAL A CA 1
ATOM 809 C C . VAL A 1 109 ? 5.877 3.787 9.068 1.00 89.56 109 VAL A C 1
ATOM 811 O O . VAL A 1 109 ? 6.888 3.122 9.294 1.00 89.56 109 VAL A O 1
ATOM 814 N N . MET A 1 110 ? 5.242 3.740 7.893 1.00 85.88 110 MET A N 1
ATOM 815 C CA . MET A 1 110 ? 5.689 2.888 6.789 1.00 85.88 110 MET A CA 1
ATOM 816 C C . MET A 1 110 ? 7.122 3.205 6.363 1.00 85.88 110 MET A C 1
ATOM 818 O O . MET A 1 110 ? 7.946 2.294 6.246 1.00 85.88 110 MET A O 1
ATOM 822 N N . ILE A 1 111 ? 7.429 4.487 6.146 1.00 89.38 111 ILE A N 1
ATOM 823 C CA . ILE A 1 111 ? 8.765 4.925 5.726 1.00 89.38 111 ILE A CA 1
ATOM 824 C C . ILE A 1 111 ? 9.795 4.573 6.806 1.00 89.38 111 ILE A C 1
ATOM 826 O O . ILE A 1 111 ? 10.856 4.033 6.487 1.00 89.38 111 ILE A O 1
ATOM 830 N N . GLY A 1 112 ? 9.473 4.828 8.077 1.00 91.19 112 GLY A N 1
ATOM 831 C CA . GLY A 1 112 ? 10.341 4.544 9.216 1.00 91.19 112 GLY A CA 1
ATOM 832 C C . GLY A 1 112 ? 10.630 3.055 9.381 1.00 91.19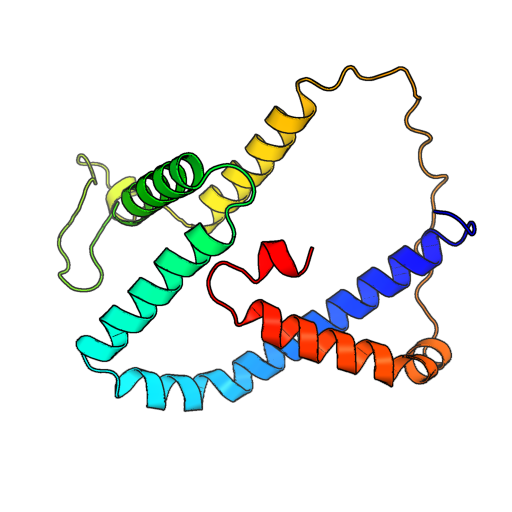 112 GLY A C 1
ATOM 833 O O . GLY A 1 112 ? 11.794 2.665 9.449 1.00 91.19 112 GLY A O 1
ATOM 834 N N . VAL A 1 113 ? 9.598 2.207 9.384 1.00 88.69 113 VAL A N 1
ATOM 835 C CA . VAL A 1 113 ? 9.749 0.747 9.514 1.00 88.69 113 VAL A CA 1
ATOM 836 C C . VAL A 1 113 ? 10.542 0.172 8.342 1.00 88.69 113 VAL A C 1
ATOM 838 O O . VAL A 1 113 ? 11.426 -0.657 8.557 1.00 88.69 113 VAL A O 1
ATOM 841 N N . TYR A 1 114 ? 10.291 0.635 7.115 1.00 85.00 114 TYR A N 1
ATOM 842 C CA . TYR A 1 114 ? 11.046 0.196 5.941 1.00 85.00 114 TYR A CA 1
ATOM 843 C C . TYR A 1 114 ? 12.521 0.611 6.025 1.00 85.00 114 TYR A C 1
ATOM 845 O O . TYR A 1 114 ? 13.411 -0.226 5.860 1.00 85.00 114 TYR A O 1
ATOM 853 N N . ALA A 1 115 ? 12.797 1.883 6.331 1.00 88.94 115 ALA A N 1
ATOM 854 C CA . ALA A 1 115 ? 14.159 2.395 6.455 1.00 88.94 115 ALA A CA 1
ATOM 855 C C . ALA A 1 115 ? 14.935 1.688 7.578 1.00 88.94 115 ALA A C 1
ATOM 857 O O . ALA A 1 115 ? 16.052 1.221 7.354 1.00 88.94 115 ALA A O 1
ATOM 858 N N . LEU A 1 116 ? 14.331 1.551 8.762 1.00 89.88 116 LEU A N 1
ATOM 859 C CA . LEU A 1 116 ? 14.927 0.839 9.892 1.00 89.88 116 LEU A CA 1
ATOM 860 C C . LEU A 1 116 ? 15.148 -0.640 9.571 1.00 89.88 116 LEU A C 1
ATOM 862 O O . LEU A 1 116 ? 16.217 -1.166 9.868 1.00 89.88 116 LEU A O 1
ATOM 866 N N . GLY A 1 117 ? 14.185 -1.296 8.919 1.00 85.62 117 GLY A N 1
ATOM 867 C CA . GLY A 1 117 ? 14.311 -2.686 8.484 1.00 85.62 117 GLY A CA 1
ATOM 868 C C . GLY A 1 117 ? 15.516 -2.895 7.566 1.00 85.62 117 GLY A C 1
ATOM 869 O O . GLY A 1 117 ? 16.302 -3.813 7.791 1.00 85.62 117 GLY A O 1
ATOM 870 N N . HIS A 1 118 ? 15.720 -2.001 6.593 1.00 83.94 118 HIS A N 1
ATOM 871 C CA . HIS A 1 118 ? 16.895 -2.026 5.712 1.00 83.94 118 HIS A CA 1
ATOM 872 C C . HIS A 1 118 ? 18.207 -1.795 6.458 1.00 83.94 118 HIS A C 1
ATOM 874 O O . HIS A 1 118 ? 19.183 -2.504 6.210 1.00 83.94 118 HIS A O 1
ATOM 880 N N . VAL A 1 119 ? 18.243 -0.825 7.375 1.00 87.94 119 VAL A N 1
ATOM 881 C CA . VAL A 1 119 ? 19.443 -0.541 8.178 1.00 87.94 119 VAL A CA 1
ATOM 882 C C . VAL A 1 119 ? 19.798 -1.739 9.053 1.00 87.94 119 VAL A C 1
ATOM 884 O O . VAL A 1 119 ? 20.943 -2.179 9.033 1.00 87.94 119 VAL A O 1
ATOM 887 N N . ILE A 1 120 ? 18.825 -2.309 9.769 1.00 87.12 120 ILE A N 1
ATOM 888 C CA . ILE A 1 120 ? 19.028 -3.477 10.638 1.00 87.12 120 ILE A CA 1
ATOM 889 C C . ILE A 1 120 ? 19.467 -4.692 9.813 1.00 87.12 120 ILE A C 1
ATOM 891 O O . ILE A 1 120 ? 20.403 -5.386 10.209 1.00 87.12 120 ILE A O 1
ATOM 895 N N . ALA A 1 121 ? 18.848 -4.930 8.652 1.00 83.75 121 ALA A N 1
ATOM 896 C CA . ALA A 1 121 ? 19.217 -6.034 7.767 1.00 83.75 121 ALA A CA 1
ATOM 897 C C . ALA A 1 121 ? 20.667 -5.923 7.271 1.00 83.75 121 ALA A C 1
ATOM 899 O O . ALA A 1 121 ? 21.365 -6.931 7.190 1.00 83.75 121 ALA A O 1
ATOM 900 N N . ARG A 1 122 ? 21.138 -4.701 6.990 1.00 80.69 122 ARG A N 1
ATOM 901 C CA . ARG A 1 122 ? 22.513 -4.453 6.527 1.00 80.69 122 ARG A CA 1
ATOM 902 C C . ARG A 1 122 ? 23.537 -4.280 7.641 1.00 80.69 122 ARG A C 1
ATOM 904 O O . ARG A 1 122 ? 24.728 -4.365 7.372 1.00 80.69 122 ARG A O 1
ATOM 911 N N . TYR A 1 123 ? 23.106 -4.070 8.882 1.00 80.06 123 TYR A N 1
ATOM 912 C CA . TYR A 1 123 ? 24.003 -3.826 10.013 1.00 80.06 123 TYR A CA 1
ATOM 913 C C . TYR A 1 123 ? 24.957 -5.005 10.291 1.00 80.06 123 TYR A C 1
ATOM 915 O O . TYR A 1 123 ? 26.079 -4.798 10.746 1.00 80.06 123 TYR A O 1
ATOM 923 N N . GLY A 1 124 ? 24.524 -6.239 10.004 1.00 68.69 124 GLY A N 1
ATOM 924 C CA . GLY A 1 124 ? 25.311 -7.463 10.209 1.00 68.69 124 GLY A CA 1
ATOM 925 C C . GLY A 1 124 ? 26.093 -7.953 8.986 1.00 68.69 124 GLY A C 1
ATOM 926 O O . GLY A 1 124 ? 26.914 -8.864 9.114 1.00 68.69 124 GLY A O 1
ATOM 927 N N . GLU A 1 125 ? 25.865 -7.375 7.805 1.00 74.06 125 GLU A N 1
ATOM 928 C CA . GLU A 1 125 ? 26.679 -7.673 6.631 1.00 74.06 125 GLU A CA 1
ATOM 929 C C . GLU A 1 125 ? 28.017 -6.957 6.823 1.00 74.06 125 GLU A C 1
ATOM 931 O O . GLU A 1 125 ? 28.104 -5.732 6.741 1.00 74.06 125 GLU A O 1
ATOM 936 N N . ARG A 1 126 ? 29.083 -7.721 7.115 1.00 54.97 126 ARG A N 1
ATOM 937 C CA . ARG A 1 126 ? 30.454 -7.219 6.955 1.00 54.97 126 ARG A CA 1
ATOM 938 C C . ARG A 1 126 ? 30.477 -6.542 5.589 1.00 54.97 126 ARG A C 1
ATOM 940 O O . ARG A 1 126 ? 30.154 -7.206 4.603 1.00 54.97 126 ARG A O 1
ATOM 947 N N . PHE A 1 127 ? 30.849 -5.263 5.537 1.00 58.94 127 PHE A N 1
ATOM 948 C CA . PHE A 1 127 ? 31.341 -4.642 4.313 1.00 58.94 127 PHE A CA 1
ATOM 949 C C . PHE A 1 127 ? 32.526 -5.498 3.871 1.00 58.94 127 PHE A C 1
ATOM 951 O O . PHE A 1 127 ? 33.664 -5.262 4.262 1.00 58.94 127 PHE A O 1
ATOM 958 N N . SER A 1 128 ? 32.257 -6.598 3.169 1.00 49.38 128 SER A N 1
ATOM 959 C CA . SER A 1 128 ? 33.293 -7.323 2.478 1.00 49.38 128 SER A CA 1
ATOM 960 C C . SER A 1 128 ? 33.888 -6.274 1.560 1.00 49.38 128 SER A C 1
ATOM 962 O O . SER A 1 128 ? 33.138 -5.610 0.844 1.00 49.38 128 SER A O 1
ATOM 964 N N . ASP A 1 129 ? 35.209 -6.148 1.566 1.00 46.69 129 ASP A N 1
ATOM 965 C CA . ASP A 1 129 ? 36.005 -5.380 0.605 1.00 46.69 129 ASP A CA 1
ATOM 966 C C . ASP A 1 129 ? 35.822 -5.878 -0.848 1.00 46.69 129 ASP A C 1
ATOM 968 O O . ASP A 1 129 ? 36.715 -5.801 -1.687 1.00 46.69 129 ASP A O 1
ATOM 972 N N . GLN A 1 130 ? 34.640 -6.374 -1.214 1.00 44.91 130 GLN A N 1
ATOM 973 C CA . GLN A 1 130 ? 34.115 -6.104 -2.531 1.00 44.91 130 GLN A CA 1
ATOM 974 C C . GLN A 1 130 ? 33.852 -4.609 -2.550 1.00 44.91 130 GLN A C 1
ATOM 976 O O . GLN A 1 130 ? 32.754 -4.152 -2.230 1.00 44.91 130 GLN A O 1
ATOM 981 N N . ALA A 1 131 ? 34.905 -3.859 -2.894 1.00 44.66 131 ALA A N 1
ATOM 982 C CA . ALA A 1 131 ? 34.784 -2.533 -3.459 1.00 44.66 131 ALA A CA 1
ATOM 983 C C . ALA A 1 131 ? 33.466 -2.516 -4.218 1.00 44.66 131 ALA A C 1
ATOM 985 O O . ALA A 1 131 ? 33.281 -3.333 -5.128 1.00 44.66 131 ALA A O 1
ATOM 986 N N . VAL A 1 132 ? 32.531 -1.676 -3.767 1.00 48.78 132 VAL A N 1
ATOM 987 C CA . VAL A 1 132 ? 31.356 -1.332 -4.550 1.00 48.78 132 VAL A CA 1
ATOM 988 C C . VAL A 1 132 ? 31.952 -0.975 -5.897 1.00 48.78 132 VAL A C 1
ATOM 990 O O . VAL A 1 132 ? 32.568 0.082 -6.032 1.00 48.78 132 VAL A O 1
ATOM 993 N N . GLN A 1 133 ? 31.901 -1.902 -6.859 1.00 46.56 133 GLN A N 1
ATOM 994 C CA . GLN A 1 133 ? 32.190 -1.574 -8.233 1.00 46.56 133 GLN A CA 1
ATOM 995 C C . GLN A 1 133 ? 31.086 -0.584 -8.506 1.00 46.56 133 GLN A C 1
ATOM 997 O O . GLN A 1 133 ? 29.939 -0.991 -8.688 1.00 46.56 133 GLN A O 1
ATOM 1002 N N . GLN A 1 134 ? 31.402 0.707 -8.362 1.00 45.53 134 GLN A N 1
ATOM 1003 C CA . GLN A 1 134 ? 30.505 1.773 -8.738 1.00 45.53 134 GLN A CA 1
ATOM 1004 C C . GLN A 1 134 ? 30.079 1.366 -10.137 1.00 45.53 134 GLN A C 1
ATOM 1006 O O . GLN A 1 134 ? 30.966 1.245 -10.992 1.00 45.53 134 GLN A O 1
ATOM 1011 N N . PRO A 1 135 ? 28.802 1.005 -10.363 1.00 51.81 135 PRO A N 1
ATOM 1012 C CA . PRO A 1 135 ? 28.390 0.616 -11.692 1.00 51.81 135 PRO A CA 1
ATOM 1013 C C . PRO A 1 135 ? 28.750 1.814 -12.555 1.00 51.81 135 PRO A C 1
ATOM 1015 O O . PRO A 1 135 ? 28.242 2.911 -12.316 1.00 51.81 135 PRO A O 1
ATOM 1018 N N . ALA A 1 136 ? 29.739 1.623 -13.436 1.00 53.62 136 ALA A N 1
ATOM 1019 C CA . ALA A 1 136 ? 30.321 2.686 -14.237 1.00 53.62 136 ALA A CA 1
ATOM 1020 C C . ALA A 1 136 ? 29.159 3.484 -14.804 1.00 53.62 136 ALA A C 1
ATOM 1022 O O . ALA A 1 136 ? 28.344 2.860 -15.485 1.00 53.62 136 ALA A O 1
ATOM 1023 N N . SER A 1 137 ? 29.049 4.765 -14.407 1.00 53.81 137 SER A N 1
ATOM 1024 C CA . SER A 1 137 ? 27.947 5.701 -14.682 1.00 53.81 137 SER A CA 1
ATOM 1025 C C . SER A 1 137 ? 27.021 5.170 -15.772 1.00 53.81 137 SER A C 1
ATOM 1027 O O . SER A 1 137 ? 27.218 5.425 -16.964 1.00 53.81 137 SER A O 1
ATOM 1029 N N . THR A 1 138 ? 26.089 4.289 -15.392 1.00 58.66 138 THR A N 1
ATOM 1030 C CA . THR A 1 138 ? 25.352 3.528 -16.400 1.00 58.66 138 THR A CA 1
ATOM 1031 C C . THR A 1 138 ? 24.178 4.406 -16.749 1.00 58.66 138 THR A C 1
ATOM 1033 O O . THR A 1 138 ? 23.103 4.290 -16.170 1.00 58.66 138 THR A O 1
ATOM 1036 N N . ARG A 1 139 ? 24.435 5.383 -17.625 1.00 66.44 139 ARG A N 1
ATOM 1037 C CA . ARG A 1 139 ? 23.430 6.326 -18.105 1.00 66.44 139 ARG A CA 1
ATOM 1038 C C . ARG A 1 139 ? 22.204 5.527 -18.523 1.00 66.44 139 ARG A C 1
ATOM 1040 O O . ARG A 1 139 ? 22.301 4.692 -19.419 1.00 66.44 139 ARG A O 1
ATOM 1047 N N . THR A 1 140 ? 21.080 5.757 -17.850 1.00 70.81 140 THR A N 1
ATOM 1048 C CA . THR A 1 140 ? 19.822 5.072 -18.145 1.00 70.81 140 THR A CA 1
ATOM 1049 C C . THR A 1 140 ? 19.507 5.241 -19.625 1.00 70.81 140 THR A C 1
ATOM 1051 O O . THR A 1 140 ? 19.405 6.364 -20.124 1.00 70.81 140 THR A O 1
ATOM 1054 N N . LEU A 1 141 ? 19.383 4.124 -20.337 1.00 78.88 141 LEU A N 1
ATOM 1055 C CA . LEU A 1 141 ? 19.035 4.117 -21.751 1.00 78.88 141 LEU A CA 1
ATOM 1056 C C . LEU A 1 141 ? 17.541 3.849 -21.846 1.00 78.88 141 LEU A C 1
ATOM 1058 O O . LEU A 1 141 ? 17.092 2.722 -21.642 1.00 78.88 141 LEU A O 1
ATOM 1062 N N . LEU A 1 142 ? 16.770 4.902 -22.113 1.00 83.44 142 LEU A N 1
ATOM 1063 C CA . LEU A 1 142 ? 15.333 4.768 -22.309 1.00 83.44 142 LEU A CA 1
ATOM 1064 C C . LEU A 1 142 ? 15.055 3.996 -23.609 1.00 83.44 142 LEU A C 1
ATOM 1066 O O . LEU A 1 142 ? 15.690 4.271 -24.632 1.00 83.44 142 LEU A O 1
ATOM 1070 N N . PRO A 1 143 ? 14.113 3.039 -23.599 1.00 81.75 143 PRO A N 1
ATOM 1071 C CA . PRO A 1 143 ? 13.729 2.334 -24.809 1.00 81.75 143 PRO A CA 1
ATOM 1072 C C . PRO A 1 143 ? 13.097 3.297 -25.819 1.00 81.75 143 PRO A C 1
ATOM 1074 O O . PRO A 1 143 ? 12.255 4.124 -25.476 1.00 81.75 143 PRO A O 1
ATOM 1077 N N . GLY A 1 144 ? 13.482 3.168 -27.090 1.00 84.06 144 GLY A N 1
ATOM 1078 C CA . GLY A 1 144 ? 12.855 3.925 -28.172 1.00 84.06 144 GLY A CA 1
ATOM 1079 C C . GLY A 1 144 ? 11.391 3.523 -28.388 1.00 84.06 144 GLY A C 1
ATOM 1080 O O . GLY A 1 144 ? 10.996 2.387 -28.117 1.00 84.06 144 GLY A O 1
ATOM 1081 N N . LEU A 1 145 ? 10.592 4.430 -28.958 1.00 80.94 145 LEU A N 1
ATOM 1082 C CA . LEU A 1 145 ? 9.152 4.233 -29.203 1.00 80.94 145 LEU A CA 1
ATOM 1083 C C . LEU A 1 145 ? 8.839 2.966 -30.019 1.00 80.94 145 LEU A C 1
ATOM 1085 O O . LEU A 1 145 ? 7.863 2.270 -29.745 1.00 80.94 145 LEU A O 1
ATOM 1089 N N . HIS A 1 146 ? 9.691 2.621 -30.989 1.00 84.88 146 HIS A N 1
ATOM 1090 C CA . HIS A 1 146 ? 9.550 1.393 -31.775 1.00 84.88 146 HIS A CA 1
ATOM 1091 C C . HIS A 1 146 ? 9.717 0.129 -30.917 1.00 84.88 146 HIS A C 1
ATOM 1093 O O . HIS A 1 146 ? 8.945 -0.822 -31.041 1.00 84.88 146 HIS A O 1
ATOM 1099 N N . ALA A 1 147 ? 10.695 0.132 -30.007 1.00 80.81 147 ALA A N 1
ATOM 1100 C CA . ALA A 1 147 ? 10.920 -0.975 -29.085 1.00 80.81 147 ALA A CA 1
ATOM 1101 C C . ALA A 1 147 ? 9.764 -1.100 -28.082 1.00 80.81 147 ALA A C 1
ATOM 1103 O O . ALA A 1 147 ? 9.338 -2.207 -27.758 1.00 80.81 147 ALA A O 1
ATOM 1104 N N . LEU A 1 148 ? 9.207 0.033 -27.641 1.00 83.00 148 LEU A N 1
ATOM 1105 C CA . LEU A 1 148 ? 8.029 0.063 -26.775 1.00 83.00 148 LEU A CA 1
ATOM 1106 C C . LEU A 1 148 ? 6.811 -0.564 -27.463 1.00 83.00 148 LEU A C 1
ATOM 1108 O O . LEU A 1 148 ? 6.137 -1.409 -26.877 1.00 83.00 148 LEU A O 1
ATOM 1112 N N . ARG A 1 149 ? 6.580 -0.227 -28.738 1.00 84.62 149 ARG A N 1
ATOM 1113 C CA . ARG A 1 149 ? 5.493 -0.806 -29.538 1.00 84.62 149 ARG A CA 1
ATOM 1114 C C . ARG A 1 149 ? 5.681 -2.304 -29.777 1.00 84.62 149 ARG A C 1
ATOM 1116 O O . ARG A 1 149 ? 4.711 -3.049 -29.674 1.00 84.62 149 ARG A O 1
ATOM 1123 N N . SER A 1 150 ? 6.906 -2.765 -30.036 1.00 85.12 150 SER A N 1
ATOM 1124 C CA . SER A 1 150 ? 7.170 -4.194 -30.266 1.00 85.12 150 SER A CA 1
ATOM 1125 C C . SER A 1 150 ? 6.988 -5.057 -29.011 1.00 85.12 150 SER A C 1
ATOM 1127 O O . SER A 1 150 ? 6.710 -6.249 -29.128 1.00 85.12 150 SER A O 1
ATOM 1129 N N . ARG A 1 151 ? 7.081 -4.467 -27.810 1.00 85.62 151 ARG A N 1
ATOM 1130 C CA . ARG A 1 151 ? 6.863 -5.150 -26.519 1.00 85.62 151 ARG A CA 1
ATOM 1131 C C . ARG A 1 151 ? 5.579 -4.731 -25.798 1.00 85.62 151 ARG A C 1
ATOM 1133 O O . ARG A 1 151 ? 5.365 -5.149 -24.659 1.00 85.62 151 ARG A O 1
ATOM 1140 N N . ALA A 1 152 ? 4.700 -3.974 -26.455 1.00 85.56 152 ALA A N 1
ATOM 1141 C CA . ALA A 1 152 ? 3.477 -3.441 -25.856 1.00 85.56 152 ALA A CA 1
ATOM 1142 C C . ALA A 1 152 ? 2.573 -4.538 -25.267 1.00 85.56 152 ALA A C 1
ATOM 1144 O O . ALA A 1 152 ? 2.014 -4.356 -24.191 1.00 85.56 152 ALA A O 1
ATOM 1145 N N . GLY A 1 153 ? 2.492 -5.710 -25.908 1.00 87.94 153 GLY A N 1
ATOM 1146 C CA . GLY A 1 153 ? 1.725 -6.845 -25.383 1.00 87.94 153 GLY A CA 1
ATOM 1147 C C . GLY A 1 153 ? 2.278 -7.407 -24.066 1.00 87.94 153 GLY A C 1
ATOM 1148 O O . GLY A 1 153 ? 1.508 -7.794 -23.191 1.00 87.94 153 GLY A O 1
ATOM 1149 N N . SER A 1 154 ? 3.604 -7.412 -23.890 1.00 87.62 154 SER A N 1
ATOM 1150 C CA . SER A 1 154 ? 4.234 -7.825 -22.629 1.00 87.62 154 SER A CA 1
ATOM 1151 C C . SER A 1 154 ? 4.022 -6.784 -21.536 1.00 87.62 154 SER A C 1
ATOM 1153 O O . SER A 1 154 ? 3.751 -7.159 -20.399 1.00 87.62 154 SER A O 1
ATOM 1155 N N . LEU A 1 155 ? 4.128 -5.494 -21.878 1.00 86.69 155 LEU A N 1
ATOM 1156 C CA . LEU A 1 155 ? 3.857 -4.406 -20.939 1.00 86.69 155 LEU A CA 1
ATOM 1157 C C . LEU A 1 155 ? 2.399 -4.435 -20.484 1.00 86.69 155 LEU A C 1
ATOM 1159 O O . LEU A 1 155 ? 2.155 -4.447 -19.288 1.00 86.69 155 LEU A O 1
ATOM 1163 N N . GLY A 1 156 ? 1.446 -4.545 -21.413 1.00 88.94 156 GLY A N 1
ATOM 1164 C CA . GLY A 1 156 ? 0.022 -4.617 -21.084 1.00 88.94 156 GLY A CA 1
ATOM 1165 C C . GLY A 1 156 ? -0.315 -5.811 -20.189 1.00 88.94 156 GLY A C 1
ATOM 1166 O O . GLY A 1 156 ? -1.001 -5.649 -19.185 1.00 88.94 156 GLY A O 1
ATOM 1167 N N . ARG A 1 157 ? 0.227 -7.001 -20.487 1.00 88.69 157 ARG A N 1
ATOM 1168 C CA . ARG A 1 157 ? 0.079 -8.182 -19.617 1.00 88.69 157 ARG A CA 1
ATOM 1169 C C . ARG A 1 157 ? 0.668 -7.955 -18.226 1.00 88.69 157 ARG A C 1
ATOM 1171 O O . ARG A 1 157 ? 0.016 -8.287 -17.243 1.00 88.69 157 ARG A O 1
ATOM 1178 N N . GLY A 1 158 ? 1.869 -7.380 -18.150 1.00 87.38 158 GLY A N 1
ATOM 1179 C CA . GLY A 1 158 ? 2.523 -7.049 -16.884 1.00 87.38 158 GLY A CA 1
ATOM 1180 C C . GLY A 1 158 ? 1.722 -6.038 -16.067 1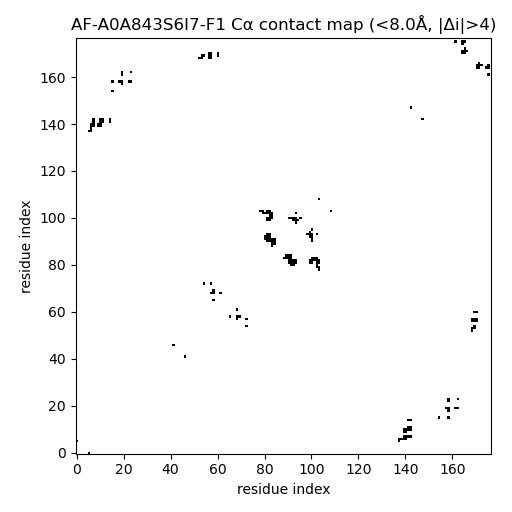.00 87.38 158 GLY A C 1
ATOM 1181 O O . GLY A 1 158 ? 1.539 -6.235 -14.873 1.00 87.38 158 GLY A O 1
ATOM 1182 N N . THR A 1 159 ? 1.171 -5.011 -16.714 1.00 88.50 159 THR A N 1
ATOM 1183 C CA . THR A 1 159 ? 0.291 -4.028 -16.078 1.00 88.50 159 THR A CA 1
ATOM 1184 C C . THR A 1 159 ? -0.976 -4.681 -15.540 1.00 88.50 159 THR A C 1
ATOM 1186 O O . THR A 1 159 ? -1.297 -4.473 -14.379 1.00 88.50 159 THR A O 1
ATOM 1189 N N . VAL A 1 160 ? -1.665 -5.513 -16.327 1.00 88.38 160 VAL A N 1
ATOM 1190 C CA . VAL A 1 160 ? -2.893 -6.190 -15.874 1.00 88.38 160 VAL A CA 1
ATOM 1191 C C . VAL A 1 160 ? -2.610 -7.121 -14.698 1.00 88.38 160 VAL A C 1
ATOM 1193 O O . VAL A 1 160 ? -3.298 -7.048 -13.684 1.00 88.38 160 VAL A O 1
ATOM 1196 N N . LEU A 1 161 ? -1.584 -7.970 -14.801 1.00 86.69 161 LEU A N 1
ATOM 1197 C CA . LEU A 1 161 ? -1.211 -8.879 -13.714 1.00 86.69 161 LEU A CA 1
ATOM 1198 C C . LEU A 1 161 ? -0.773 -8.109 -12.464 1.00 86.69 161 LEU A C 1
ATOM 1200 O O . LEU A 1 161 ? -1.189 -8.461 -11.365 1.00 86.69 161 LEU A O 1
ATOM 1204 N N . GLY A 1 162 ? 0.004 -7.037 -12.632 1.00 83.12 162 GLY A N 1
ATOM 1205 C CA . GLY A 1 162 ? 0.424 -6.165 -11.538 1.00 83.12 162 GLY A CA 1
ATOM 1206 C C . GLY A 1 162 ? -0.755 -5.470 -10.859 1.00 83.12 162 GLY A C 1
ATOM 1207 O O . GLY A 1 162 ? -0.823 -5.453 -9.636 1.00 83.12 162 GLY A O 1
ATOM 1208 N N . SER A 1 163 ? -1.725 -4.965 -11.625 1.00 83.38 163 SER A N 1
ATOM 1209 C CA . SER A 1 163 ? -2.947 -4.366 -11.076 1.00 83.38 163 SER A CA 1
ATOM 1210 C C . SER A 1 163 ? -3.809 -5.385 -10.329 1.00 83.38 163 SER A C 1
ATOM 1212 O O . SER A 1 163 ? -4.326 -5.066 -9.263 1.00 83.38 163 SER A O 1
ATOM 1214 N N . LEU A 1 164 ? -3.940 -6.612 -10.845 1.00 82.06 164 LEU A N 1
ATOM 1215 C CA . LEU A 1 164 ? -4.691 -7.679 -10.176 1.00 82.06 164 LEU A CA 1
ATOM 1216 C C . LEU A 1 164 ? -4.010 -8.134 -8.882 1.00 82.06 164 LEU A C 1
ATOM 1218 O O . LEU A 1 164 ? -4.678 -8.248 -7.860 1.00 82.06 164 LEU A O 1
ATOM 1222 N N . MET A 1 165 ? -2.690 -8.345 -8.903 1.00 79.94 165 MET A N 1
ATOM 1223 C CA . MET A 1 165 ? -1.922 -8.688 -7.700 1.00 79.94 165 MET A CA 1
ATOM 1224 C C . MET A 1 165 ? -1.942 -7.549 -6.674 1.00 79.94 16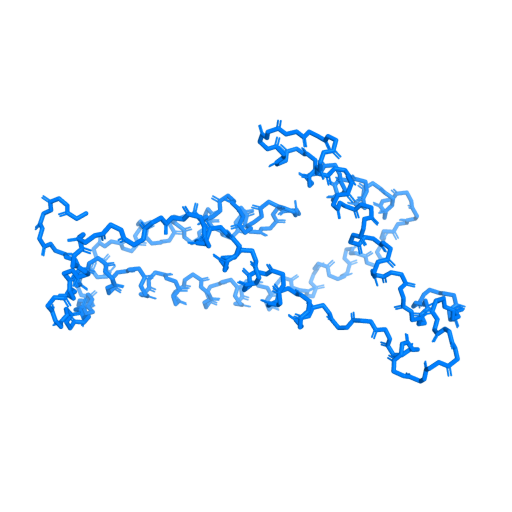5 MET A C 1
ATOM 1226 O O . MET A 1 165 ? -2.079 -7.799 -5.481 1.00 79.94 165 MET A O 1
ATOM 1230 N N . GLY A 1 166 ? -1.868 -6.298 -7.135 1.00 74.00 166 GLY A N 1
ATOM 1231 C CA . GLY A 1 166 ? -1.952 -5.109 -6.288 1.00 74.00 166 GLY A CA 1
ATOM 1232 C C . GLY A 1 166 ? -3.315 -4.923 -5.619 1.00 74.00 166 GLY A C 1
ATOM 1233 O O . GLY A 1 166 ? -3.381 -4.378 -4.522 1.00 74.00 166 GLY A O 1
ATOM 1234 N N . ALA A 1 167 ? -4.393 -5.403 -6.244 1.00 75.56 167 ALA A N 1
ATOM 1235 C CA . ALA A 1 167 ? -5.735 -5.361 -5.668 1.00 75.56 167 ALA A CA 1
ATOM 1236 C C . ALA A 1 167 ? -5.935 -6.368 -4.519 1.00 75.56 167 ALA A C 1
ATOM 1238 O O . ALA A 1 167 ? -6.905 -6.247 -3.771 1.00 75.56 167 ALA A O 1
ATOM 1239 N N . VAL A 1 168 ? -5.045 -7.358 -4.363 1.00 73.31 168 VAL A N 1
ATOM 1240 C CA . VAL A 1 168 ? -5.142 -8.352 -3.287 1.00 73.31 168 VAL A CA 1
ATOM 1241 C C . VAL A 1 168 ? -4.719 -7.723 -1.947 1.00 73.31 168 VAL A C 1
ATOM 1243 O O . VAL A 1 168 ? -3.573 -7.274 -1.817 1.00 73.31 168 VAL A O 1
ATOM 1246 N N . PRO A 1 169 ? -5.595 -7.725 -0.919 1.00 63.19 169 PRO A N 1
ATOM 1247 C CA . PRO A 1 169 ? -5.292 -7.156 0.394 1.00 63.19 169 PRO A CA 1
ATOM 1248 C C . PRO A 1 169 ? -4.053 -7.798 1.020 1.00 63.19 169 PRO A C 1
ATOM 1250 O O . PRO A 1 169 ? -3.925 -9.021 1.029 1.00 63.19 169 PRO A O 1
ATOM 1253 N N . GLY A 1 170 ? -3.137 -6.992 1.559 1.00 56.28 170 GLY A N 1
ATOM 1254 C CA . GLY A 1 170 ? -1.948 -7.469 2.282 1.00 56.28 170 GLY A CA 1
ATOM 1255 C C . GLY A 1 170 ? -0.848 -8.116 1.423 1.00 56.28 170 GLY A C 1
ATOM 1256 O O . GLY A 1 170 ? 0.258 -8.297 1.923 1.00 56.28 170 GLY A O 1
ATOM 1257 N N . ALA A 1 171 ? -1.110 -8.419 0.144 1.00 54.50 171 ALA A N 1
ATOM 1258 C CA . ALA A 1 171 ? -0.194 -9.155 -0.735 1.00 54.50 171 ALA A CA 1
ATOM 1259 C C . ALA A 1 171 ? 0.475 -8.314 -1.830 1.00 54.50 171 ALA A C 1
ATOM 1261 O O . ALA A 1 171 ? 1.533 -8.680 -2.344 1.00 54.50 171 ALA A O 1
ATOM 1262 N N . GLY A 1 172 ? -0.132 -7.185 -2.201 1.00 48.84 172 GLY A N 1
ATOM 1263 C CA . GLY A 1 172 ? 0.260 -6.441 -3.398 1.00 48.84 172 GLY A CA 1
ATOM 1264 C C . GLY A 1 172 ? 1.715 -5.960 -3.421 1.00 48.84 172 GLY A C 1
ATOM 1265 O O . GLY A 1 172 ? 2.332 -5.961 -4.480 1.00 48.84 172 GLY A O 1
ATOM 1266 N N . ALA A 1 173 ? 2.290 -5.584 -2.273 1.00 48.66 173 ALA A N 1
ATOM 1267 C CA . ALA A 1 173 ? 3.654 -5.048 -2.207 1.00 48.66 173 ALA A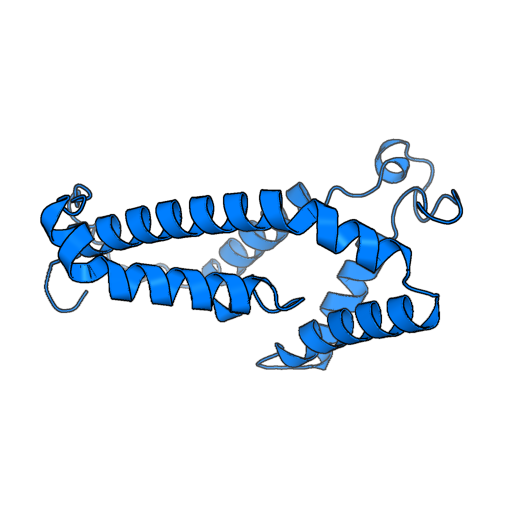 CA 1
ATOM 1268 C C . ALA A 1 173 ? 4.747 -6.132 -2.202 1.00 48.66 173 ALA A C 1
ATOM 1270 O O . ALA A 1 173 ? 5.836 -5.905 -2.719 1.00 48.66 173 ALA A O 1
ATOM 1271 N N . THR A 1 174 ? 4.470 -7.303 -1.627 1.00 50.66 174 THR A N 1
ATOM 1272 C CA . THR A 1 174 ? 5.436 -8.406 -1.483 1.00 50.66 174 THR A CA 1
ATOM 1273 C C . THR A 1 174 ? 5.406 -9.370 -2.667 1.00 50.66 174 THR A C 1
ATOM 1275 O O . THR A 1 174 ? 6.445 -9.913 -3.016 1.00 50.66 174 THR A O 1
ATOM 1278 N N . VAL A 1 175 ? 4.252 -9.559 -3.319 1.00 44.31 175 VAL A N 1
ATOM 1279 C CA . VAL A 1 175 ? 4.122 -10.433 -4.505 1.00 44.31 175 VAL A CA 1
ATOM 1280 C C . VAL A 1 175 ? 4.586 -9.735 -5.791 1.00 44.31 175 VAL A C 1
ATOM 1282 O O . VAL A 1 175 ? 4.978 -10.399 -6.749 1.00 44.31 175 VAL A O 1
ATOM 1285 N N . ALA A 1 176 ? 4.553 -8.400 -5.831 1.00 37.84 176 ALA A N 1
ATOM 1286 C CA . ALA A 1 176 ? 4.966 -7.618 -6.997 1.00 37.84 176 ALA A CA 1
ATOM 1287 C C . ALA A 1 176 ? 6.477 -7.309 -7.055 1.00 37.84 176 ALA A C 1
ATOM 1289 O O . ALA A 1 176 ? 6.915 -6.710 -8.042 1.00 37.84 176 ALA A O 1
ATOM 1290 N N . SER A 1 177 ? 7.249 -7.671 -6.020 1.00 35.06 177 SER A N 1
ATOM 1291 C CA . SER A 1 177 ? 8.646 -7.251 -5.838 1.00 35.06 177 SER A CA 1
ATOM 1292 C C . SER A 1 177 ? 9.673 -8.373 -5.952 1.00 35.06 177 SER A C 1
ATOM 1294 O O . SER A 1 177 ? 9.316 -9.559 -5.797 1.00 35.06 177 SER A O 1
#

Sequence (177 aa):
TRQGRAAEALGWAAVAALIGGLAAWLLVTFVARPFADIALKFGQAEYFVIVLIGLTSVLALADRSVVRSLASLLVGMLLATVGVDDVYGSVRFDFGSQVLRDGIDYLPVMIGVYALGHVIARYGERFSDQAVQQPASTRTLLPGLHALRSRAGSLGRGTVLGSLMGAVPGAGATVAS

Mean predicted aligned error: 9.69 Å

pLDDT: mean 81.46, std 14.03, range [35.06, 94.5]

Secondary structure (DSSP, 8-state):
-TTS-HHHHHHHHHHHHHHHHHHHHHHHHHHHHHHHHHHTT--HHHHHHHHHHHHHHHHHT-SS-HHHHHHHHHHHHHHHTSEE-TTT--EES-TT-HHHH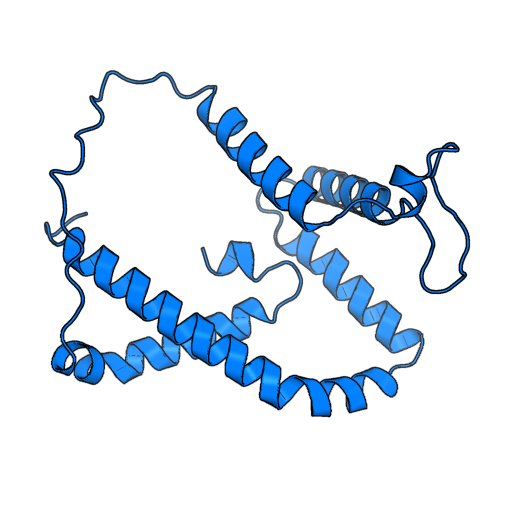T---HHHHHHHHHHHHHHHHHHTS---S------TT----PPPHHHHHHTHHHHHHHHHHHHHHHTSTTTHHHH--